Protein AF-A0A9W6U1Y0-F1 (afdb_monomer_lite)

Radius of gyration: 21.98 Å; chains: 1; bounding box: 54×68×56 Å

Organism: NCBI:txid2077276

Sequence (194 aa):
MRRLQKQYMLEPAGSHGVWGLDDYHCLPFYFGSAQLIGQHDILPESIHDDNVLMANHKEYLYLDAIKFIKEVKAGSPFAETSPMLNDISALPSWEKTNGGMLKLYEGEVLKKLPVIQHLRFGTLFPCTWTPSHEADDGSTYIPVSTHPGTGVRAPNFDLEGVSAKAPWVAVETLAATKDTAMSPLRHTKKKLDE

InterPro domains:
  IPR004327 Phosphotyrosyl phosphatase activator, PTPA [PF03095] (1-127)
  IPR004327 Phosphotyrosyl phosphatase activator, PTPA [PTHR10012] (1-128)
  IPR037218 PTPA superfamily [SSF140984] (1-128)
  IPR043170 Phosphotyrosyl phosphatase activator, C-terminal lid domain [G3DSA:1.20.120.1150] (21-138)

Foldseek 3Di:
DLVCCVVVVDFQQPDPALPDQDSHDLVLQLVLLVVCAPPDPCALLCLQPVVCLVVCLVPGSNSVVSVSQCVVVPPDDCCRRRVVSVVLSPDGHSVVSNVVSVVCCCVVAVVDCSRCVPPDADDVRHPPDDDPDQDPVNDDDDDQVPDPPDDSDRPPDDDPDDDPDDPVPPPPPDPDPDPDDDDDDDDDDDDDDD

pLDDT: mean 78.1, std 23.52, range [31.36, 98.62]

Secondary structure (DSSP, 8-state):
-HHHHHHHTPPPTT--GGGSS-SS-SHHHHHHHHHTTT-SSS-GGGGG-HHHHHHHTTT-HHHHHHHHHHHHTTTS-HHHH-HHHHHHTTSS-HHHHHHHHHHHHIIIIIT-HHHHTT----SSS-S-PPPSS--TT------GGGSTT-----TTS--TT--SS-GGGG-S-S------PPPP-----PPPP-

Structure (mmCIF, N/CA/C/O backbone):
data_AF-A0A9W6U1Y0-F1
#
_entry.id   AF-A0A9W6U1Y0-F1
#
loop_
_atom_site.group_PDB
_atom_site.id
_atom_site.type_symbol
_atom_site.label_atom_id
_atom_site.label_alt_id
_atom_site.label_comp_id
_atom_site.label_asym_id
_atom_site.label_entity_id
_atom_site.label_seq_id
_atom_site.pdbx_PDB_ins_code
_atom_site.Cartn_x
_atom_site.Cartn_y
_atom_site.Cartn_z
_atom_site.occupancy
_atom_site.B_iso_or_equiv
_atom_site.auth_seq_id
_atom_site.auth_comp_id
_atom_site.auth_asym_id
_atom_site.auth_atom_id
_atom_site.pdbx_PDB_model_num
ATOM 1 N N . MET A 1 1 ? 6.385 -11.917 2.861 1.00 94.75 1 MET A N 1
ATOM 2 C CA . MET A 1 1 ? 7.312 -10.773 3.027 1.00 94.75 1 MET A CA 1
ATOM 3 C C . MET A 1 1 ? 7.543 -10.392 4.483 1.00 94.75 1 MET A C 1
ATOM 5 O O . MET A 1 1 ? 8.686 -10.471 4.907 1.00 94.75 1 MET A O 1
ATOM 9 N N . ARG A 1 2 ? 6.504 -10.106 5.280 1.00 95.56 2 ARG A N 1
ATOM 10 C CA . ARG A 1 2 ? 6.618 -9.706 6.704 1.00 95.56 2 ARG A CA 1
ATOM 11 C C . ARG A 1 2 ? 7.567 -10.530 7.580 1.00 95.56 2 ARG A C 1
ATOM 13 O O . ARG A 1 2 ? 8.344 -9.965 8.340 1.00 95.56 2 ARG A O 1
ATOM 20 N N . ARG A 1 3 ? 7.556 -11.863 7.443 1.00 96.06 3 ARG A N 1
ATOM 21 C CA . ARG A 1 3 ? 8.508 -12.736 8.153 1.00 96.06 3 ARG A CA 1
ATOM 22 C C . ARG A 1 3 ? 9.962 -12.406 7.807 1.00 96.06 3 ARG A C 1
ATOM 24 O O . ARG A 1 3 ? 10.781 -12.353 8.706 1.00 96.06 3 ARG A O 1
ATOM 31 N N . LEU A 1 4 ? 10.271 -12.183 6.528 1.00 96.56 4 LEU A N 1
ATOM 32 C CA . LEU A 1 4 ? 11.627 -11.854 6.078 1.00 96.56 4 LEU A CA 1
ATOM 33 C C . LEU A 1 4 ? 12.055 -10.469 6.573 1.00 96.56 4 LEU A C 1
ATOM 35 O O . LEU A 1 4 ? 13.159 -10.343 7.082 1.00 96.56 4 LEU A O 1
ATOM 39 N N . GLN A 1 5 ? 11.166 -9.472 6.491 1.00 94.25 5 GLN A N 1
ATOM 40 C CA . GLN A 1 5 ? 11.414 -8.117 7.005 1.00 94.25 5 GLN A CA 1
ATOM 41 C C . GLN A 1 5 ? 11.799 -8.146 8.489 1.00 94.25 5 GLN A C 1
ATOM 43 O O . GLN A 1 5 ? 12.836 -7.608 8.856 1.00 94.25 5 GLN A O 1
ATOM 48 N N . LYS A 1 6 ? 11.011 -8.843 9.323 1.00 92.31 6 LYS A N 1
ATOM 49 C CA . LYS A 1 6 ? 11.281 -8.978 10.764 1.00 92.31 6 LYS A CA 1
ATOM 50 C C . LYS A 1 6 ? 12.529 -9.823 11.053 1.00 92.31 6 LYS A C 1
ATOM 52 O O . LYS A 1 6 ? 13.356 -9.423 11.859 1.00 92.31 6 LYS A O 1
ATOM 57 N N . GLN A 1 7 ? 12.671 -10.978 10.399 1.00 96.44 7 GLN A N 1
ATOM 58 C CA . GLN A 1 7 ? 13.752 -11.932 10.680 1.00 96.44 7 GLN A CA 1
ATOM 59 C C . GLN A 1 7 ? 15.133 -11.394 10.302 1.00 96.44 7 GLN A C 1
ATOM 61 O O . GLN A 1 7 ? 16.108 -11.684 10.989 1.00 96.44 7 GLN A O 1
ATOM 66 N N . TYR A 1 8 ? 15.216 -10.661 9.192 1.00 96.44 8 TYR A N 1
ATOM 67 C CA . TYR A 1 8 ? 16.483 -10.195 8.633 1.00 96.44 8 TYR A CA 1
ATOM 68 C C . TYR A 1 8 ? 16.691 -8.690 8.772 1.00 96.44 8 TYR A C 1
ATOM 70 O O . TYR A 1 8 ? 17.673 -8.192 8.239 1.00 96.44 8 TYR A O 1
ATOM 78 N N . MET A 1 9 ? 15.790 -7.983 9.468 1.00 92.44 9 MET A N 1
ATOM 79 C CA . MET A 1 9 ? 15.840 -6.524 9.633 1.00 92.44 9 MET A CA 1
ATOM 80 C C . MET A 1 9 ? 16.092 -5.825 8.294 1.00 92.44 9 MET A C 1
ATOM 82 O O . MET A 1 9 ? 16.998 -5.007 8.169 1.00 92.44 9 MET A O 1
ATOM 86 N N . LEU A 1 10 ? 15.342 -6.241 7.266 1.00 93.31 10 LEU A N 1
ATOM 87 C CA . LEU A 1 10 ? 15.529 -5.703 5.921 1.00 93.31 10 LEU A CA 1
ATOM 88 C C . LEU A 1 10 ? 15.356 -4.189 5.964 1.00 93.31 10 LEU A C 1
ATOM 90 O O . LEU A 1 10 ? 14.499 -3.697 6.685 1.00 93.31 10 LEU A O 1
ATOM 94 N N . GLU A 1 11 ? 16.149 -3.467 5.186 1.00 90.44 11 GLU A N 1
ATOM 95 C CA . GLU A 1 11 ? 15.944 -2.036 5.018 1.00 90.44 11 GLU A CA 1
ATOM 96 C C . GLU A 1 11 ? 14.915 -1.779 3.903 1.00 90.44 11 GLU A C 1
ATOM 98 O O . GLU A 1 11 ? 14.855 -2.529 2.919 1.00 90.44 11 GLU A O 1
ATOM 103 N N . PRO A 1 12 ? 14.093 -0.729 4.032 1.00 88.81 12 PRO A N 1
ATOM 104 C CA . PRO A 1 12 ? 13.205 -0.267 2.969 1.00 88.81 12 PRO A CA 1
ATOM 105 C C . PRO A 1 12 ? 13.977 0.110 1.695 1.00 88.81 12 PRO A C 1
ATOM 107 O O . PRO A 1 12 ? 14.868 0.959 1.723 1.00 88.81 12 PRO A O 1
ATOM 110 N N . ALA A 1 13 ? 13.621 -0.482 0.554 1.00 83.06 13 ALA A N 1
ATOM 111 C CA . ALA A 1 13 ? 14.236 -0.153 -0.732 1.00 83.06 13 ALA A CA 1
ATOM 112 C C . ALA A 1 13 ? 13.511 1.031 -1.388 1.00 83.06 13 ALA A C 1
ATOM 114 O O . ALA A 1 13 ? 12.304 0.964 -1.609 1.00 83.06 13 ALA A O 1
ATOM 115 N N . GLY A 1 14 ? 14.247 2.095 -1.727 1.00 70.31 14 GLY A N 1
ATOM 116 C CA . GLY A 1 14 ? 13.661 3.287 -2.355 1.00 70.31 14 GLY A CA 1
ATOM 117 C C . GLY A 1 14 ? 12.703 4.043 -1.431 1.00 70.31 14 GLY A C 1
ATOM 118 O O . GLY A 1 14 ? 11.669 4.524 -1.882 1.00 70.31 14 GLY A O 1
ATOM 119 N N . SER A 1 15 ? 13.011 4.101 -0.131 1.00 64.06 15 SER A N 1
ATOM 120 C CA . SER A 1 15 ? 12.111 4.696 0.855 1.00 64.06 15 SER A CA 1
ATOM 121 C C . SER A 1 15 ? 11.918 6.194 0.613 1.00 64.06 15 SER A C 1
ATOM 123 O O . SER A 1 15 ? 12.862 6.949 0.385 1.00 64.06 15 SER A O 1
ATOM 125 N N . HIS A 1 16 ? 10.667 6.636 0.704 1.00 66.56 16 HIS A N 1
ATOM 126 C CA . HIS A 1 16 ? 10.300 8.054 0.678 1.00 66.56 16 HIS A CA 1
ATOM 127 C C . HIS A 1 16 ? 10.363 8.681 2.090 1.00 66.56 16 HIS A C 1
ATOM 129 O O . HIS A 1 16 ? 9.847 9.776 2.326 1.00 66.56 16 HIS A O 1
ATOM 135 N N . GLY A 1 17 ? 10.978 7.977 3.051 1.00 72.44 17 GLY A N 1
ATOM 136 C CA . GLY A 1 17 ? 10.940 8.314 4.471 1.00 72.44 17 GLY A CA 1
ATOM 137 C C . GLY A 1 17 ? 9.508 8.364 5.013 1.00 72.44 17 GLY A C 1
ATOM 138 O O . GLY A 1 17 ? 8.635 7.616 4.582 1.00 72.44 17 GLY A O 1
ATOM 139 N N . VAL A 1 18 ? 9.260 9.298 5.933 1.00 69.25 18 VAL A N 1
ATOM 140 C CA . VAL A 1 18 ? 7.952 9.509 6.587 1.00 69.25 18 VAL A CA 1
ATOM 141 C C . VAL A 1 18 ? 6.835 9.891 5.596 1.00 69.25 18 VAL A C 1
ATOM 143 O O . VAL A 1 18 ? 5.657 9.751 5.908 1.00 69.25 18 VAL A O 1
ATOM 146 N N . TRP A 1 19 ? 7.188 10.331 4.384 1.00 75.31 19 TRP A N 1
ATOM 147 C CA . TRP A 1 19 ? 6.235 10.723 3.341 1.00 75.31 19 TRP A CA 1
ATOM 148 C C . TRP A 1 19 ? 5.863 9.584 2.385 1.00 75.31 19 TRP A C 1
ATOM 150 O O . TRP A 1 19 ? 5.129 9.812 1.427 1.00 75.31 19 TRP A O 1
ATOM 160 N N . GLY A 1 20 ? 6.371 8.370 2.609 1.00 83.75 20 GLY A N 1
ATOM 161 C CA . GLY A 1 20 ? 5.931 7.181 1.883 1.00 83.75 20 GLY A CA 1
ATOM 162 C C . GLY A 1 20 ? 4.581 6.662 2.376 1.00 83.75 20 GLY A C 1
ATOM 163 O O . GLY A 1 20 ? 4.183 6.901 3.514 1.00 83.75 20 GLY A O 1
ATOM 164 N N . LEU A 1 21 ? 3.887 5.911 1.518 1.00 93.38 21 LEU A N 1
ATOM 165 C CA . LEU A 1 21 ? 2.660 5.206 1.901 1.00 93.38 21 LEU A CA 1
ATOM 166 C C . LEU A 1 21 ? 2.945 4.132 2.966 1.00 93.38 21 LEU A C 1
ATOM 168 O O . LEU A 1 21 ? 2.239 4.035 3.960 1.00 93.38 21 LEU A O 1
ATOM 172 N N . ASP A 1 22 ? 3.980 3.328 2.735 1.00 94.38 22 ASP A N 1
ATOM 173 C CA . ASP A 1 22 ? 4.494 2.284 3.620 1.00 94.38 22 ASP A CA 1
ATOM 174 C C . ASP A 1 22 ? 5.958 2.019 3.253 1.00 94.38 22 ASP A C 1
ATOM 176 O O . ASP A 1 22 ? 6.399 2.326 2.142 1.00 94.38 22 ASP A O 1
ATOM 180 N N . ASP A 1 23 ? 6.699 1.419 4.177 1.00 91.44 23 ASP A N 1
ATOM 181 C CA . ASP A 1 23 ? 8.127 1.168 4.017 1.00 91.44 23 ASP A CA 1
ATOM 182 C C . ASP A 1 23 ? 8.432 0.098 2.944 1.00 91.44 23 ASP A C 1
ATOM 184 O O . ASP A 1 23 ? 9.514 0.101 2.359 1.00 91.44 23 ASP A O 1
ATOM 188 N N . TYR A 1 24 ? 7.502 -0.823 2.649 1.00 92.62 24 TYR A N 1
ATOM 189 C CA . TYR A 1 24 ? 7.765 -1.952 1.740 1.00 92.62 24 TYR A CA 1
ATOM 190 C C . TYR A 1 24 ? 6.695 -2.203 0.681 1.00 92.62 24 TYR A C 1
ATOM 192 O O . TYR A 1 24 ? 6.951 -2.919 -0.296 1.00 92.62 24 TYR A O 1
ATOM 200 N N . HIS A 1 25 ? 5.465 -1.754 0.903 1.00 94.38 25 HIS A N 1
ATOM 201 C CA . HIS A 1 25 ? 4.305 -2.287 0.207 1.00 94.38 25 HIS A CA 1
ATOM 202 C C . HIS A 1 25 ? 3.341 -1.189 -0.237 1.00 94.38 25 HIS A C 1
ATOM 204 O O . HIS A 1 25 ? 2.775 -0.479 0.573 1.00 94.38 25 HIS A O 1
ATOM 210 N N . CYS A 1 26 ? 3.040 -1.132 -1.534 1.00 94.94 26 CYS A N 1
ATOM 211 C CA . CYS A 1 26 ? 1.939 -0.307 -2.045 1.00 94.94 26 CYS A CA 1
ATOM 212 C C . CYS A 1 26 ? 0.709 -1.154 -2.420 1.00 94.94 26 CYS A C 1
ATOM 214 O O . CYS A 1 26 ? -0.412 -0.870 -2.003 1.00 94.94 26 CYS A O 1
ATOM 216 N N . LEU A 1 27 ? 0.916 -2.262 -3.141 1.00 97.19 27 LEU A N 1
ATOM 217 C CA . LEU A 1 27 ? -0.167 -3.090 -3.690 1.00 97.19 27 LEU A CA 1
ATOM 218 C C . LEU A 1 27 ? -1.189 -3.636 -2.669 1.00 97.19 27 LEU A C 1
ATOM 220 O O . LEU A 1 27 ? -2.371 -3.653 -3.009 1.00 97.19 27 LEU A O 1
ATOM 224 N N . PRO A 1 28 ? -0.822 -4.047 -1.435 1.00 98.06 28 PRO A N 1
ATOM 225 C CA . PRO A 1 28 ? -1.810 -4.469 -0.440 1.00 98.06 28 PRO A CA 1
ATOM 226 C C . PRO A 1 28 ? -2.841 -3.388 -0.095 1.00 98.06 28 PRO A C 1
ATOM 228 O O . PRO A 1 28 ? -3.994 -3.725 0.156 1.00 98.06 28 PRO A O 1
ATOM 231 N N . PHE A 1 29 ? -2.470 -2.104 -0.140 1.00 98.38 29 PHE A N 1
ATOM 232 C CA . PHE A 1 29 ? -3.404 -0.997 0.084 1.00 98.38 29 PHE A CA 1
ATOM 233 C C . PHE A 1 29 ? -4.319 -0.779 -1.122 1.00 98.38 29 PHE A C 1
ATOM 235 O O . PHE A 1 29 ? -5.520 -0.559 -0.965 1.00 98.38 29 PHE A O 1
ATOM 242 N N . TYR A 1 30 ? -3.796 -0.912 -2.343 1.00 98.56 30 TYR A N 1
ATOM 243 C CA . TYR A 1 30 ? -4.629 -0.848 -3.543 1.00 98.56 30 TYR A CA 1
ATOM 244 C C . TYR A 1 30 ? -5.638 -2.006 -3.592 1.00 98.56 30 TYR A C 1
ATOM 246 O O . TYR A 1 30 ? -6.844 -1.773 -3.630 1.00 98.56 30 TYR A O 1
ATOM 254 N N . PHE A 1 31 ? -5.181 -3.255 -3.500 1.00 98.62 31 PHE A N 1
ATOM 255 C CA . PHE A 1 31 ? -6.085 -4.407 -3.531 1.00 98.62 31 PHE A CA 1
ATOM 256 C C . PHE A 1 31 ? -6.997 -4.463 -2.303 1.00 98.62 31 PHE A C 1
ATOM 258 O O . PHE A 1 31 ? -8.178 -4.766 -2.431 1.00 98.62 31 PHE A O 1
ATOM 265 N N . GLY A 1 32 ? -6.484 -4.119 -1.123 1.00 98.50 32 GLY A N 1
ATOM 266 C CA . GLY A 1 32 ? -7.267 -4.110 0.107 1.00 98.50 32 GLY A CA 1
ATOM 267 C C . GLY A 1 32 ? -8.361 -3.046 0.125 1.00 98.50 32 GLY A C 1
ATOM 268 O O . GLY A 1 32 ? -9.461 -3.320 0.591 1.00 98.50 32 GLY A O 1
ATOM 269 N N . SER A 1 33 ? -8.100 -1.857 -0.427 1.00 98.50 33 SER A N 1
ATOM 270 C CA . SER A 1 33 ? -9.148 -0.839 -0.575 1.00 98.50 33 SER A CA 1
ATOM 271 C C . SER A 1 33 ? -10.220 -1.284 -1.568 1.00 98.50 33 SER A C 1
ATOM 273 O O . SER A 1 33 ? -11.390 -1.015 -1.327 1.00 98.50 33 SER A O 1
ATOM 275 N N . ALA A 1 34 ? -9.859 -2.037 -2.618 1.00 98.62 34 ALA A N 1
ATOM 276 C CA . ALA A 1 34 ? -10.835 -2.639 -3.529 1.00 98.62 34 ALA A CA 1
ATOM 277 C C . ALA A 1 34 ? -11.733 -3.675 -2.827 1.00 98.62 34 ALA A C 1
ATOM 279 O O . ALA A 1 34 ? -12.936 -3.690 -3.074 1.00 98.62 34 ALA A O 1
ATOM 280 N N . GLN A 1 35 ? -11.183 -4.495 -1.917 1.00 98.56 35 GLN A N 1
ATOM 281 C CA . GLN A 1 35 ? -11.972 -5.454 -1.122 1.00 98.56 35 GLN A CA 1
ATOM 282 C C . GLN A 1 35 ? -13.035 -4.774 -0.243 1.00 98.56 35 GLN A C 1
ATOM 284 O O . GLN A 1 35 ? -14.024 -5.407 0.114 1.00 98.56 35 GLN A O 1
ATOM 289 N N . LEU A 1 36 ? -12.815 -3.511 0.129 1.00 98.38 36 LEU A N 1
ATOM 290 C CA . LEU A 1 36 ? -13.674 -2.744 1.033 1.00 98.38 36 LEU A CA 1
ATOM 291 C C . LEU A 1 36 ? -14.669 -1.832 0.292 1.00 98.38 36 LEU A C 1
ATOM 293 O O . LEU A 1 36 ? -15.488 -1.166 0.926 1.00 98.38 36 LEU A O 1
ATOM 297 N N . ILE A 1 37 ? -14.645 -1.794 -1.046 1.00 98.31 37 ILE A N 1
ATOM 298 C CA . ILE A 1 37 ? -15.650 -1.060 -1.826 1.00 98.31 37 ILE A CA 1
ATOM 299 C C . ILE A 1 37 ? -17.031 -1.682 -1.586 1.00 98.31 37 ILE A C 1
ATOM 301 O O . ILE A 1 37 ? -17.216 -2.888 -1.718 1.00 98.31 37 ILE A O 1
ATOM 305 N N . GLY A 1 38 ? -18.008 -0.836 -1.247 1.00 94.56 38 GLY A N 1
ATOM 306 C CA . GLY A 1 38 ? -19.374 -1.255 -0.914 1.00 94.56 38 GLY A CA 1
ATOM 307 C C . GLY A 1 38 ? -19.582 -1.629 0.556 1.00 94.56 38 GLY A C 1
ATOM 308 O O . GLY A 1 38 ? -20.711 -1.914 0.939 1.00 94.56 38 GLY A O 1
ATOM 309 N N . GLN A 1 39 ? -18.534 -1.599 1.385 1.00 92.75 39 GLN A N 1
ATOM 310 C CA . GLN A 1 39 ? -18.668 -1.790 2.827 1.00 92.75 39 GLN A CA 1
ATOM 311 C C . GLN A 1 39 ? -19.209 -0.518 3.501 1.00 92.75 39 GLN A C 1
ATOM 313 O O . GLN A 1 39 ? -18.774 0.593 3.188 1.00 92.75 39 GLN A O 1
ATOM 318 N N . HIS A 1 40 ? -20.147 -0.690 4.434 1.00 91.88 40 HIS A N 1
ATOM 319 C CA . HIS A 1 40 ? -20.813 0.404 5.149 1.00 91.88 40 HIS A CA 1
ATOM 320 C C . HIS A 1 40 ? -20.368 0.526 6.611 1.00 91.88 40 HIS A C 1
ATOM 322 O O . HIS A 1 40 ? -20.337 1.638 7.132 1.00 91.88 40 HIS A O 1
ATOM 328 N N . ASP A 1 41 ? -19.986 -0.585 7.247 1.00 94.31 41 ASP A N 1
ATOM 329 C CA . ASP A 1 41 ? -19.634 -0.604 8.676 1.00 94.31 41 ASP A CA 1
ATOM 330 C C . ASP A 1 41 ? -18.152 -0.298 8.926 1.00 94.31 41 ASP A C 1
ATOM 332 O O . ASP A 1 41 ? -17.778 0.309 9.927 1.00 94.31 41 ASP A O 1
ATOM 336 N N . ILE A 1 42 ? -17.293 -0.716 7.996 1.00 97.62 42 ILE A N 1
ATOM 337 C CA . ILE A 1 42 ? -15.855 -0.451 8.025 1.00 97.62 42 ILE A CA 1
ATOM 338 C C . ILE A 1 42 ? -15.601 0.668 7.028 1.00 97.62 42 ILE A C 1
ATOM 340 O O . ILE A 1 42 ? -15.622 0.436 5.821 1.00 97.62 42 ILE A O 1
ATOM 344 N N . LEU A 1 43 ? -15.360 1.875 7.525 1.00 97.94 43 LEU A N 1
ATOM 345 C CA . LEU A 1 43 ? -15.029 3.055 6.726 1.00 97.94 43 LEU A CA 1
ATOM 346 C C . LEU A 1 43 ? -13.505 3.260 6.686 1.00 97.94 43 LEU A C 1
ATOM 348 O O . LEU A 1 43 ? -12.792 2.673 7.503 1.00 97.94 43 LEU A O 1
ATOM 352 N N . PRO A 1 44 ? -12.970 4.099 5.777 1.00 98.25 44 PRO A N 1
ATOM 353 C CA . PRO A 1 44 ? -11.544 4.433 5.769 1.00 98.25 44 PRO A CA 1
ATOM 354 C C . PRO A 1 44 ? -11.014 4.918 7.124 1.00 98.25 44 PRO A C 1
ATOM 356 O O . PRO A 1 44 ? -9.916 4.537 7.515 1.00 98.25 44 PRO A O 1
ATOM 359 N N . GLU A 1 45 ? -11.806 5.681 7.879 1.00 98.06 45 GLU A N 1
ATOM 360 C CA . GLU A 1 45 ? -11.445 6.167 9.218 1.00 98.06 45 GLU A CA 1
ATOM 361 C C . GLU A 1 45 ? -11.348 5.039 10.264 1.00 98.06 45 GLU A C 1
ATOM 363 O O . GLU A 1 45 ? -10.592 5.144 11.231 1.00 98.06 45 GLU A O 1
ATOM 368 N N . SER A 1 46 ? -12.033 3.909 10.048 1.00 98.00 46 SER A N 1
ATOM 369 C CA . SER A 1 46 ? -12.044 2.769 10.974 1.00 98.00 46 SER A CA 1
ATOM 370 C C . SER A 1 46 ? -10.671 2.114 11.159 1.00 98.00 46 SER A C 1
ATOM 372 O O . SER A 1 46 ? -10.500 1.315 12.075 1.00 98.00 46 SER A O 1
ATOM 374 N N . ILE A 1 47 ? -9.668 2.459 10.342 1.00 97.81 47 ILE A N 1
ATOM 375 C CA . ILE A 1 47 ? -8.285 1.995 10.529 1.00 97.81 47 ILE A CA 1
ATOM 376 C C . ILE A 1 47 ? -7.673 2.465 11.863 1.00 97.81 47 ILE A C 1
ATOM 378 O O . ILE A 1 47 ? -6.682 1.895 12.332 1.00 97.81 47 ILE A O 1
ATOM 382 N N . HIS A 1 48 ? -8.251 3.499 12.483 1.00 97.81 48 HIS A N 1
ATOM 383 C CA . HIS A 1 48 ? -7.824 4.003 13.788 1.00 97.81 48 HIS A CA 1
ATOM 384 C C . HIS A 1 48 ? -8.350 3.165 14.955 1.00 97.81 48 HIS A C 1
ATOM 386 O O . HIS A 1 48 ? -7.710 3.165 16.005 1.00 97.81 48 HIS A O 1
ATOM 392 N N . ASP A 1 49 ? -9.431 2.401 14.766 1.00 97.69 49 ASP A N 1
ATOM 393 C CA . ASP A 1 49 ? -10.014 1.537 15.797 1.00 97.69 49 ASP A CA 1
ATOM 394 C C . ASP A 1 49 ? -9.329 0.162 15.825 1.00 97.69 49 ASP A C 1
ATOM 396 O O . ASP A 1 49 ? -9.496 -0.681 14.937 1.00 97.69 49 ASP A O 1
ATOM 400 N N . ASP A 1 50 ? -8.568 -0.087 16.890 1.00 96.75 50 ASP A N 1
ATOM 401 C CA . ASP A 1 50 ? -7.846 -1.343 17.077 1.00 96.75 50 ASP A CA 1
ATOM 402 C C . ASP A 1 50 ? -8.779 -2.557 17.219 1.00 96.75 50 ASP A C 1
ATOM 404 O O . ASP A 1 50 ? -8.389 -3.664 16.839 1.00 96.75 50 ASP A O 1
ATOM 408 N N . ASN A 1 51 ? -10.021 -2.385 17.684 1.00 97.88 51 ASN A N 1
ATOM 409 C CA . ASN A 1 51 ? -10.991 -3.481 17.749 1.00 97.88 51 ASN A CA 1
ATOM 410 C C . ASN A 1 51 ? -11.446 -3.893 16.348 1.00 97.88 51 ASN A C 1
ATOM 412 O O . ASN A 1 51 ? -11.501 -5.089 16.047 1.00 97.88 51 ASN A O 1
ATOM 416 N N . VAL A 1 52 ? -11.713 -2.915 15.473 1.00 97.62 52 VAL A N 1
ATOM 417 C CA . VAL A 1 52 ? -12.069 -3.174 14.069 1.00 97.62 52 VAL A CA 1
ATOM 418 C C . VAL A 1 52 ? -10.920 -3.882 13.361 1.00 97.62 52 VAL A C 1
ATOM 420 O O . VAL A 1 52 ? -11.152 -4.880 12.671 1.00 97.62 52 VAL A O 1
ATOM 423 N N . LEU A 1 53 ? -9.681 -3.424 13.572 1.00 97.81 53 LEU A N 1
ATOM 424 C CA . LEU A 1 53 ? -8.498 -4.092 13.033 1.00 97.81 53 LEU A CA 1
ATOM 425 C C . LEU A 1 53 ? -8.395 -5.531 13.550 1.00 97.81 53 LEU A C 1
ATOM 427 O O . LEU A 1 53 ? -8.276 -6.462 12.758 1.00 97.81 53 LEU A O 1
ATOM 431 N N . MET A 1 54 ? -8.479 -5.758 14.860 1.00 97.88 54 MET A N 1
ATOM 432 C CA . MET A 1 54 ? -8.336 -7.100 15.428 1.00 97.88 54 MET A CA 1
ATOM 433 C C . MET A 1 54 ? -9.419 -8.077 14.964 1.00 97.88 54 MET A C 1
ATOM 435 O O . MET A 1 54 ? -9.112 -9.250 14.737 1.00 97.88 54 MET A O 1
ATOM 439 N N . ALA A 1 55 ? -10.649 -7.597 14.783 1.00 98.00 55 ALA A N 1
ATOM 440 C CA . ALA A 1 55 ? -11.758 -8.412 14.305 1.00 98.00 55 ALA A CA 1
ATOM 441 C C . ALA A 1 55 ? -11.629 -8.772 12.814 1.00 98.00 55 ALA A C 1
ATOM 443 O O . ALA A 1 55 ? -11.907 -9.909 12.445 1.00 98.00 55 ALA A O 1
ATOM 444 N N . ASN A 1 56 ? -11.164 -7.843 11.969 1.00 97.94 56 ASN A N 1
ATOM 445 C CA . ASN A 1 56 ? -11.317 -7.959 10.513 1.00 97.94 56 ASN A CA 1
ATOM 446 C C . ASN A 1 56 ? -9.997 -8.098 9.733 1.00 97.94 56 ASN A C 1
ATOM 448 O O . ASN A 1 56 ? -10.018 -8.368 8.530 1.00 97.94 56 ASN A O 1
ATOM 452 N N . HIS A 1 57 ? -8.829 -7.934 10.370 1.00 97.81 57 HIS A N 1
ATOM 453 C CA . HIS A 1 57 ? -7.553 -7.891 9.644 1.00 97.81 57 HIS A CA 1
ATOM 454 C C . HIS A 1 57 ? -7.242 -9.164 8.847 1.00 97.81 57 HIS A C 1
ATOM 456 O O . HIS A 1 57 ? -6.511 -9.111 7.871 1.00 97.81 57 HIS A O 1
ATOM 462 N N . LYS A 1 58 ? -7.772 -10.326 9.237 1.00 97.88 58 LYS A N 1
ATOM 463 C CA . LYS A 1 58 ? -7.506 -11.579 8.513 1.00 97.88 58 LYS A CA 1
ATOM 464 C C . LYS A 1 58 ? -8.236 -11.663 7.171 1.00 97.88 58 LYS A C 1
ATOM 466 O O . LYS A 1 58 ? -7.838 -12.462 6.329 1.00 97.88 58 LYS A O 1
ATOM 471 N N . GLU A 1 59 ? -9.283 -10.865 6.987 1.00 97.44 59 GLU A N 1
ATOM 472 C CA . GLU A 1 59 ? -10.146 -10.894 5.802 1.00 97.44 59 GLU A CA 1
ATOM 473 C C . GLU A 1 59 ? -9.773 -9.799 4.794 1.00 97.44 59 GLU A C 1
ATOM 475 O O . GLU A 1 59 ? -9.851 -10.011 3.581 1.00 97.44 59 GLU A O 1
ATOM 480 N N . TYR A 1 60 ? -9.288 -8.652 5.282 1.00 98.44 60 TYR A N 1
ATOM 481 C CA . TYR A 1 60 ? -8.993 -7.480 4.458 1.00 98.44 60 TYR A CA 1
ATOM 482 C C . TYR A 1 60 ? -7.507 -7.119 4.464 1.00 98.44 60 TYR A C 1
ATOM 484 O O . TYR A 1 60 ? -6.950 -6.729 5.493 1.00 98.44 60 TYR A O 1
ATOM 492 N N . LEU A 1 61 ? -6.880 -7.145 3.281 1.00 98.56 61 LEU A N 1
ATOM 493 C CA . LEU A 1 61 ? -5.454 -6.850 3.090 1.00 98.56 61 LEU A CA 1
ATOM 494 C C . LEU A 1 61 ? -5.064 -5.458 3.603 1.00 98.56 61 LEU A C 1
ATOM 496 O O . LEU A 1 61 ? -3.973 -5.294 4.150 1.00 98.56 61 LEU A O 1
ATOM 500 N N . TYR A 1 62 ? -5.954 -4.470 3.446 1.00 98.56 62 TYR A N 1
ATOM 501 C CA . TYR A 1 62 ? -5.714 -3.101 3.910 1.00 98.56 62 TYR A CA 1
ATOM 502 C C . TYR A 1 62 ? -5.590 -3.065 5.434 1.00 98.56 62 TYR A C 1
ATOM 504 O O . TYR A 1 62 ? -4.607 -2.557 5.967 1.00 98.56 62 TYR A O 1
ATOM 512 N N . LEU A 1 63 ? -6.561 -3.654 6.140 1.00 98.50 63 LEU A N 1
ATOM 513 C CA . LEU A 1 63 ? -6.590 -3.676 7.604 1.00 98.50 63 LEU A CA 1
ATOM 514 C C . LEU A 1 63 ? -5.426 -4.496 8.169 1.00 98.50 63 LEU A C 1
ATOM 516 O O . LEU A 1 63 ? -4.809 -4.103 9.156 1.00 98.50 63 LEU A O 1
ATOM 520 N N . ASP A 1 64 ? -5.069 -5.597 7.507 1.00 98.50 64 ASP A N 1
ATOM 521 C CA . ASP A 1 64 ? -3.895 -6.400 7.846 1.00 98.50 64 ASP A CA 1
ATOM 522 C C . ASP A 1 64 ? -2.581 -5.626 7.718 1.00 98.50 64 ASP A C 1
ATOM 524 O O . ASP A 1 64 ? -1.685 -5.765 8.555 1.00 98.50 64 ASP A O 1
ATOM 528 N N . ALA A 1 65 ? -2.453 -4.802 6.677 1.00 98.12 65 ALA A N 1
ATOM 529 C CA . ALA A 1 65 ? -1.293 -3.941 6.489 1.00 98.12 65 ALA A CA 1
ATOM 530 C C . ALA A 1 65 ? -1.224 -2.848 7.565 1.00 98.12 65 ALA A C 1
ATOM 532 O O . ALA A 1 65 ? -0.171 -2.689 8.181 1.00 98.12 65 ALA A O 1
ATOM 533 N N . ILE A 1 66 ? -2.341 -2.172 7.867 1.00 98.19 66 ILE A N 1
ATOM 534 C CA . ILE A 1 66 ? -2.402 -1.172 8.947 1.00 98.19 66 ILE A CA 1
ATOM 535 C C . ILE A 1 66 ? -2.039 -1.789 10.297 1.00 98.19 66 ILE A C 1
ATOM 537 O O . ILE A 1 66 ? -1.206 -1.241 11.022 1.00 98.19 66 ILE A O 1
ATOM 541 N N . LYS A 1 67 ? -2.622 -2.945 10.627 1.00 97.88 67 LYS A N 1
ATOM 542 C CA . LYS A 1 67 ? -2.310 -3.659 11.867 1.00 97.88 67 LYS A CA 1
ATOM 543 C C . LYS A 1 67 ? -0.812 -3.945 11.966 1.00 97.88 67 LYS A C 1
ATOM 545 O O . LYS A 1 67 ? -0.203 -3.679 12.996 1.00 97.88 67 LYS A O 1
ATOM 550 N N . PHE A 1 68 ? -0.208 -4.453 10.892 1.00 96.81 68 PHE A N 1
ATOM 551 C CA . PHE A 1 68 ? 1.223 -4.742 10.874 1.00 96.81 68 PHE A CA 1
ATOM 552 C C . PHE A 1 68 ? 2.083 -3.488 11.080 1.00 96.81 68 PHE A C 1
ATOM 554 O O . PHE A 1 68 ? 3.072 -3.553 11.809 1.00 96.81 68 PHE A O 1
ATOM 561 N N . ILE A 1 69 ? 1.705 -2.351 10.489 1.00 95.75 69 ILE A N 1
ATOM 562 C CA . ILE A 1 69 ? 2.397 -1.074 10.709 1.00 95.75 69 ILE A CA 1
ATOM 563 C C . ILE A 1 69 ? 2.316 -0.669 12.182 1.00 95.75 69 ILE A C 1
ATOM 565 O O . ILE A 1 69 ? 3.353 -0.388 12.782 1.00 95.75 69 ILE A O 1
ATOM 569 N N . LYS A 1 70 ? 1.118 -0.698 12.782 1.00 96.00 70 LYS A N 1
ATOM 570 C CA . LYS A 1 70 ? 0.916 -0.385 14.208 1.00 96.00 70 LYS A CA 1
ATOM 571 C C . LYS A 1 70 ? 1.720 -1.316 15.127 1.00 96.00 70 LYS A C 1
ATOM 573 O O . LYS A 1 70 ? 2.256 -0.861 16.130 1.00 96.00 70 LYS A O 1
ATOM 578 N N . GLU A 1 71 ? 1.853 -2.597 14.774 1.00 94.81 71 GLU A N 1
ATOM 579 C CA . GLU A 1 71 ? 2.690 -3.553 15.515 1.00 94.81 71 GLU A CA 1
ATOM 580 C C . GLU A 1 71 ? 4.190 -3.229 15.423 1.00 94.81 71 GLU A C 1
ATOM 582 O O . GLU A 1 71 ? 4.906 -3.343 16.415 1.00 94.81 71 GLU A O 1
ATOM 587 N N . VAL A 1 72 ? 4.690 -2.885 14.232 1.00 92.50 72 VAL A N 1
ATOM 588 C CA . VAL A 1 72 ? 6.124 -2.621 14.007 1.00 92.50 72 VAL A CA 1
ATOM 589 C C . VAL A 1 72 ? 6.535 -1.258 14.560 1.00 92.50 72 VAL A C 1
ATOM 591 O O . VAL A 1 72 ? 7.630 -1.127 15.101 1.00 92.50 72 VAL A O 1
ATOM 594 N N . LYS A 1 73 ? 5.657 -0.258 14.450 1.00 91.56 73 LYS A N 1
ATOM 595 C CA . LYS A 1 73 ? 5.878 1.125 14.896 1.00 91.56 73 LYS A CA 1
ATOM 596 C C . LYS A 1 73 ? 5.157 1.408 16.223 1.00 91.56 73 LYS A C 1
ATOM 598 O O . LYS A 1 73 ? 4.637 2.500 16.442 1.00 91.56 73 LYS A O 1
ATOM 603 N N . ALA A 1 74 ? 5.089 0.400 17.094 1.00 90.94 74 ALA A N 1
ATOM 604 C CA . ALA A 1 74 ? 4.411 0.496 18.380 1.00 90.94 74 ALA A CA 1
ATOM 605 C C . ALA A 1 74 ? 5.069 1.546 19.293 1.00 90.94 74 ALA A C 1
ATOM 607 O O . ALA A 1 74 ? 6.289 1.688 19.322 1.00 90.94 74 ALA A O 1
ATOM 608 N N . GLY A 1 75 ? 4.250 2.250 20.079 1.00 89.31 75 GLY A N 1
ATOM 609 C CA . GLY A 1 75 ? 4.717 3.261 21.037 1.00 89.31 75 GLY A CA 1
ATOM 610 C C . GLY A 1 75 ? 4.755 4.695 20.501 1.00 89.31 75 GLY A C 1
ATOM 611 O O . GLY A 1 75 ? 5.002 5.611 21.282 1.00 89.31 75 GLY A O 1
ATOM 612 N N . SER A 1 76 ? 4.444 4.906 19.221 1.00 92.62 76 SER A N 1
ATOM 613 C CA . SER A 1 76 ? 4.273 6.236 18.628 1.00 92.62 76 SER A CA 1
ATOM 614 C C . SER A 1 76 ? 2.887 6.376 17.990 1.00 92.62 76 SER A C 1
ATOM 616 O O . SER A 1 76 ? 2.356 5.391 17.467 1.00 92.62 76 SER A O 1
ATOM 618 N N . PRO A 1 77 ? 2.279 7.577 18.004 1.00 94.62 77 PRO A N 1
ATOM 619 C CA . PRO A 1 77 ? 1.020 7.821 17.314 1.00 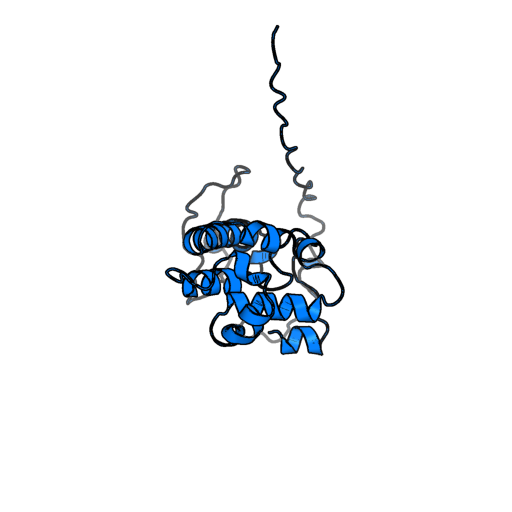94.62 77 PRO A CA 1
ATOM 620 C C . PRO A 1 77 ? 1.091 7.445 15.829 1.00 94.62 77 PRO A C 1
ATOM 622 O O . PRO A 1 77 ? 2.071 7.725 15.133 1.00 94.62 77 PRO A O 1
ATOM 625 N N . PHE A 1 78 ? 0.018 6.837 15.318 1.00 95.12 78 PHE A N 1
ATOM 626 C CA . PHE A 1 78 ? -0.055 6.415 13.916 1.00 95.12 78 PHE A CA 1
ATOM 627 C C . PHE A 1 78 ? 0.134 7.594 12.947 1.00 95.12 78 PHE A C 1
ATOM 629 O O . PHE A 1 78 ? 0.867 7.476 11.969 1.00 95.12 78 PHE A O 1
ATOM 636 N N . ALA A 1 79 ? -0.443 8.755 13.270 1.00 95.69 79 ALA A N 1
ATOM 637 C CA . ALA A 1 79 ? -0.308 9.978 12.481 1.00 95.69 79 ALA A CA 1
ATOM 638 C C . ALA A 1 79 ? 1.143 10.482 12.356 1.00 95.69 79 ALA A C 1
ATOM 640 O O . ALA A 1 79 ? 1.485 11.098 11.354 1.00 95.69 79 ALA A O 1
ATOM 641 N N . GLU A 1 80 ? 2.009 10.208 13.336 1.00 94.12 80 GLU A N 1
ATOM 642 C CA . GLU A 1 80 ? 3.415 10.640 13.302 1.00 94.12 80 GLU A CA 1
ATOM 643 C C . GLU A 1 80 ? 4.290 9.687 12.486 1.00 94.12 80 GLU A C 1
ATOM 645 O O . GLU A 1 80 ? 5.245 10.098 11.831 1.00 94.12 80 GLU A O 1
ATOM 650 N N . THR A 1 81 ? 3.963 8.397 12.522 1.00 92.81 81 THR A N 1
ATOM 651 C CA . THR A 1 81 ? 4.775 7.351 11.891 1.00 92.81 81 THR A CA 1
ATOM 652 C C . THR A 1 81 ? 4.318 6.989 10.482 1.00 92.81 81 THR A C 1
ATOM 654 O O . THR A 1 81 ? 5.092 6.393 9.728 1.00 92.81 81 THR A O 1
ATOM 657 N N . SER A 1 82 ? 3.063 7.303 10.149 1.00 95.38 82 SER A N 1
ATOM 658 C CA . SER A 1 82 ? 2.400 6.990 8.878 1.00 95.38 82 SER A CA 1
ATOM 659 C C . SER A 1 82 ? 1.421 8.108 8.461 1.00 95.38 82 SER A C 1
ATOM 661 O O . SER A 1 82 ? 0.230 7.842 8.264 1.00 95.38 82 SER A O 1
ATOM 663 N N . PRO A 1 83 ? 1.881 9.369 8.319 1.00 95.81 83 PRO A N 1
ATOM 664 C CA . PRO A 1 83 ? 1.003 10.518 8.081 1.00 95.81 83 PRO A CA 1
ATOM 665 C C . PRO A 1 83 ? 0.193 10.403 6.786 1.00 95.81 83 PRO A C 1
ATOM 667 O O . PRO A 1 83 ? -0.985 10.733 6.778 1.00 95.81 83 PRO A O 1
ATOM 670 N N . MET A 1 84 ? 0.765 9.857 5.707 1.00 95.62 84 MET A N 1
ATOM 671 C CA . MET A 1 84 ? 0.032 9.687 4.447 1.00 95.62 84 MET A CA 1
ATOM 672 C C . MET A 1 84 ? -1.172 8.747 4.607 1.00 95.62 84 MET A C 1
ATOM 674 O O . MET A 1 84 ? -2.267 9.064 4.150 1.00 95.62 84 MET A O 1
ATOM 678 N N . LEU A 1 85 ? -0.993 7.605 5.280 1.00 97.25 85 LEU A N 1
ATOM 679 C CA . LEU A 1 85 ? -2.091 6.672 5.560 1.00 97.25 85 LEU A CA 1
ATOM 680 C C . LEU A 1 85 ? -3.131 7.283 6.504 1.00 97.25 85 LEU A C 1
ATOM 682 O O . LEU A 1 85 ? -4.322 7.019 6.343 1.00 97.25 85 LEU A O 1
ATOM 686 N N . ASN A 1 86 ? -2.687 8.105 7.457 1.00 97.50 86 ASN A N 1
ATOM 687 C CA . ASN A 1 86 ? -3.567 8.864 8.336 1.00 97.50 86 ASN A CA 1
ATOM 688 C C . ASN A 1 86 ? -4.409 9.890 7.559 1.00 97.50 86 ASN A C 1
ATOM 690 O O . ASN A 1 86 ? -5.606 9.999 7.790 1.00 97.50 86 ASN A O 1
ATOM 694 N N . ASP A 1 87 ? -3.829 10.597 6.594 1.00 96.94 87 ASP A N 1
ATOM 695 C CA . ASP A 1 87 ? -4.575 11.549 5.765 1.00 96.94 87 ASP A CA 1
ATOM 696 C C . ASP A 1 87 ? -5.543 10.832 4.811 1.00 96.94 87 ASP A C 1
ATOM 698 O O . ASP A 1 87 ? -6.683 11.260 4.622 1.00 96.94 87 ASP A O 1
ATOM 702 N N . ILE A 1 88 ? -5.126 9.694 4.244 1.00 97.62 88 ILE A N 1
ATOM 703 C CA . ILE A 1 88 ? -5.977 8.850 3.392 1.00 97.62 88 ILE A CA 1
ATOM 704 C C . ILE A 1 88 ? -7.210 8.349 4.155 1.00 97.62 88 ILE A C 1
ATOM 706 O O . ILE A 1 88 ? -8.279 8.218 3.554 1.00 97.62 88 ILE A O 1
ATOM 710 N N . SER A 1 89 ? -7.104 8.093 5.462 1.00 97.88 89 SER A N 1
ATOM 711 C CA . SER A 1 89 ? -8.244 7.623 6.258 1.00 97.88 89 SER A CA 1
ATOM 712 C C . SER A 1 89 ? -9.370 8.651 6.368 1.00 97.88 89 SER A C 1
ATOM 714 O O . SER A 1 89 ? -10.495 8.274 6.673 1.00 97.88 89 SER A O 1
ATOM 716 N N . ALA A 1 90 ? -9.090 9.935 6.118 1.00 97.69 90 ALA A N 1
ATOM 717 C CA . ALA A 1 90 ? -10.098 10.995 6.100 1.00 97.69 90 ALA A CA 1
ATOM 718 C C . ALA A 1 90 ? -10.904 11.040 4.785 1.00 97.69 90 ALA A C 1
ATOM 720 O O . ALA A 1 90 ? -11.827 11.848 4.642 1.00 97.69 90 ALA A O 1
ATOM 721 N N . LEU A 1 91 ? -10.570 10.202 3.795 1.00 96.88 91 LEU A N 1
ATOM 722 C CA . LEU A 1 91 ? -11.366 10.089 2.579 1.00 96.88 91 LEU A CA 1
ATOM 723 C C . LEU A 1 91 ? -12.744 9.479 2.888 1.00 96.88 91 LEU A C 1
ATOM 725 O O . LEU A 1 91 ? -12.852 8.535 3.667 1.00 96.88 91 LEU A O 1
ATOM 729 N N . PRO A 1 92 ? -13.814 9.960 2.232 1.00 95.94 92 PRO A N 1
ATOM 730 C CA . PRO A 1 92 ? -15.181 9.615 2.619 1.00 95.94 92 PRO A CA 1
ATOM 731 C C . PRO A 1 92 ? -15.615 8.203 2.202 1.00 95.94 92 PRO A C 1
ATOM 733 O O . PRO A 1 92 ? -16.685 7.758 2.604 1.00 95.94 92 PRO A O 1
ATOM 736 N N . SER A 1 93 ? -14.859 7.513 1.341 1.00 97.31 93 SER A N 1
ATOM 737 C CA . SER A 1 93 ? -15.224 6.176 0.868 1.00 97.31 93 SER A CA 1
ATOM 738 C C . SER A 1 93 ? -14.024 5.378 0.374 1.00 97.31 93 SER A C 1
ATOM 740 O O . SER A 1 93 ? -13.061 5.936 -0.159 1.00 97.31 93 SER A O 1
ATOM 742 N N . TRP A 1 94 ? -14.130 4.049 0.462 1.00 98.25 94 TRP A N 1
ATOM 743 C CA . TRP A 1 94 ? -13.134 3.125 -0.084 1.00 98.25 94 TRP A CA 1
ATOM 744 C C . TRP A 1 94 ? -12.983 3.218 -1.600 1.00 98.25 94 TRP A C 1
ATOM 746 O O . TRP A 1 94 ? -11.895 2.978 -2.105 1.00 98.25 94 TRP A O 1
ATOM 756 N N . GLU A 1 95 ? -14.026 3.629 -2.325 1.00 98.25 95 GLU A N 1
ATOM 757 C CA . GLU A 1 95 ? -13.948 3.881 -3.768 1.00 98.25 95 GLU A CA 1
ATOM 758 C C . GLU A 1 95 ? -12.988 5.041 -4.081 1.00 98.25 95 GLU A C 1
ATOM 760 O O . GLU A 1 95 ? -12.106 4.913 -4.934 1.00 98.25 95 GLU A O 1
ATOM 765 N N . LYS A 1 96 ? -13.084 6.154 -3.335 1.00 97.88 96 LYS A N 1
ATOM 766 C CA . LYS A 1 96 ? -12.130 7.265 -3.472 1.00 97.88 96 LYS A CA 1
ATOM 767 C C . LYS A 1 96 ? -10.733 6.864 -3.020 1.00 97.88 96 LYS A C 1
ATOM 769 O O . LYS A 1 96 ? -9.767 7.210 -3.700 1.00 97.88 96 LYS A O 1
ATOM 774 N N . THR A 1 97 ? -10.626 6.123 -1.917 1.00 98.31 97 THR A N 1
ATOM 775 C CA . THR A 1 97 ? -9.347 5.583 -1.445 1.00 98.31 97 THR A CA 1
ATOM 776 C C . THR A 1 97 ? -8.698 4.715 -2.519 1.00 98.31 97 THR A C 1
ATOM 778 O O . THR A 1 97 ? -7.547 4.952 -2.870 1.00 98.31 97 THR A O 1
ATOM 781 N N . ASN A 1 98 ? -9.436 3.779 -3.116 1.00 98.62 98 ASN A N 1
ATOM 782 C CA . ASN A 1 98 ? -8.934 2.881 -4.150 1.00 98.62 98 ASN A CA 1
ATOM 783 C C . ASN A 1 98 ? -8.477 3.629 -5.411 1.00 98.62 98 ASN A C 1
ATOM 785 O O . ASN A 1 98 ? -7.363 3.402 -5.890 1.00 98.62 98 ASN A O 1
ATOM 789 N N . GLY A 1 99 ? -9.281 4.582 -5.894 1.00 98.06 99 GLY A N 1
ATOM 790 C CA . GLY A 1 99 ? -8.895 5.436 -7.019 1.00 98.06 99 GLY A CA 1
ATOM 791 C C . GLY A 1 99 ? -7.646 6.278 -6.729 1.00 98.06 99 GLY A C 1
ATOM 792 O O . GLY A 1 99 ? -6.804 6.466 -7.609 1.00 98.06 99 GLY A O 1
ATOM 793 N N . GLY A 1 100 ? -7.490 6.757 -5.492 1.00 97.31 100 GLY A N 1
ATOM 794 C CA . GLY A 1 100 ? -6.274 7.427 -5.029 1.00 97.31 100 GLY A CA 1
ATOM 795 C C . GLY A 1 100 ? -5.065 6.490 -4.976 1.00 97.31 100 GLY A C 1
ATOM 796 O O . GLY A 1 100 ? -3.989 6.863 -5.440 1.00 97.31 100 GLY A O 1
ATOM 797 N N . MET A 1 101 ? -5.247 5.261 -4.485 1.00 97.81 101 MET A N 1
ATOM 798 C CA . MET A 1 101 ? -4.186 4.252 -4.397 1.00 97.81 101 MET A CA 1
ATOM 799 C C . MET A 1 101 ? -3.644 3.863 -5.772 1.00 97.81 101 MET A C 1
ATOM 801 O O . MET A 1 101 ? -2.433 3.717 -5.918 1.00 97.81 101 MET A O 1
ATOM 805 N N . LEU A 1 102 ? -4.504 3.751 -6.789 1.00 97.38 102 LEU A N 1
ATOM 806 C CA . LEU A 1 102 ? -4.052 3.474 -8.154 1.00 97.38 102 LEU A CA 1
ATOM 807 C C . LEU A 1 102 ? -3.180 4.612 -8.703 1.00 97.38 102 LEU A C 1
ATOM 809 O O . LEU A 1 102 ? -2.084 4.363 -9.197 1.00 97.38 102 LEU A O 1
ATOM 813 N N . LYS A 1 103 ? -3.627 5.866 -8.552 1.00 96.06 103 LYS A N 1
ATOM 814 C CA . LYS A 1 103 ? -2.857 7.045 -8.988 1.00 96.06 103 LYS A CA 1
ATOM 815 C C . LYS A 1 103 ? -1.520 7.159 -8.258 1.00 96.06 103 LYS A C 1
ATOM 817 O O . LYS A 1 103 ? -0.513 7.506 -8.870 1.00 96.06 103 LYS A O 1
ATOM 822 N N . LEU A 1 104 ? -1.510 6.856 -6.960 1.00 94.25 104 LEU A N 1
ATOM 823 C CA . LEU A 1 104 ? -0.294 6.819 -6.154 1.00 94.25 104 LEU A CA 1
ATOM 824 C C . LEU A 1 104 ? 0.658 5.730 -6.655 1.00 94.25 104 LEU A C 1
ATOM 826 O O . LEU A 1 104 ? 1.837 6.007 -6.843 1.00 94.25 104 LEU A O 1
ATOM 830 N N . TYR A 1 105 ? 0.159 4.522 -6.932 1.00 95.31 105 TYR A N 1
ATOM 831 C CA . TYR A 1 105 ? 0.973 3.437 -7.482 1.00 95.31 105 TYR A CA 1
ATOM 832 C C . TYR A 1 105 ? 1.584 3.813 -8.839 1.00 95.31 105 TYR A C 1
ATOM 834 O O . TYR A 1 105 ? 2.774 3.608 -9.071 1.00 95.31 105 TYR A O 1
ATOM 842 N N . GLU A 1 106 ? 0.808 4.427 -9.729 1.00 93.19 106 GLU A N 1
ATOM 843 C CA . GLU A 1 106 ? 1.332 4.917 -11.004 1.00 93.19 106 GLU A CA 1
ATOM 844 C C . GLU A 1 106 ? 2.424 5.979 -10.813 1.00 93.19 106 GLU A C 1
ATOM 846 O O . GLU A 1 106 ? 3.476 5.893 -11.447 1.00 93.19 106 GLU A O 1
ATOM 851 N N . GLY A 1 107 ? 2.192 6.973 -9.951 1.00 90.19 107 GLY A N 1
ATOM 852 C CA . GLY A 1 107 ? 3.092 8.114 -9.760 1.00 90.19 107 GLY A CA 1
ATOM 853 C C . GLY A 1 107 ? 4.365 7.798 -8.974 1.00 90.19 107 GLY A C 1
ATOM 854 O O . GLY A 1 107 ? 5.448 8.223 -9.373 1.00 90.19 107 GLY A O 1
ATOM 855 N N . GLU A 1 108 ? 4.244 7.045 -7.882 1.00 90.50 108 GLU A N 1
ATOM 856 C CA . GLU A 1 108 ? 5.335 6.784 -6.933 1.00 90.50 108 GLU A CA 1
ATOM 857 C C . GLU A 1 108 ? 6.002 5.418 -7.132 1.00 90.50 108 GLU A C 1
ATOM 859 O O . GLU A 1 108 ? 7.094 5.191 -6.621 1.00 90.50 108 GLU A O 1
ATOM 864 N N . VAL A 1 109 ? 5.397 4.517 -7.913 1.00 91.56 109 VAL A N 1
ATOM 865 C CA . VAL A 1 109 ? 6.038 3.253 -8.303 1.00 91.56 109 VAL A CA 1
ATOM 866 C C . VAL A 1 109 ? 6.359 3.278 -9.787 1.00 91.56 109 VAL A C 1
ATOM 868 O O . VAL A 1 109 ? 7.524 3.418 -10.146 1.00 91.56 109 VAL A O 1
ATOM 871 N N . LEU A 1 110 ? 5.354 3.184 -10.662 1.00 91.75 110 LEU A N 1
ATOM 872 C CA . LEU A 1 110 ? 5.581 2.917 -12.091 1.00 91.75 110 LEU A CA 1
ATOM 873 C C . LEU A 1 110 ? 6.340 4.037 -12.822 1.00 91.75 110 LEU A C 1
ATOM 875 O O . LEU A 1 110 ? 7.109 3.759 -13.740 1.00 91.75 110 LEU A O 1
ATOM 879 N N . LYS A 1 111 ? 6.149 5.294 -12.410 1.00 88.06 111 LYS A N 1
ATOM 880 C CA . LYS A 1 111 ? 6.813 6.472 -12.992 1.00 88.06 111 LYS A CA 1
ATOM 881 C C . LYS A 1 111 ? 8.106 6.875 -12.272 1.00 88.06 111 LYS A C 1
ATOM 883 O O . LYS A 1 111 ? 8.685 7.910 -12.596 1.00 88.06 111 LYS A O 1
ATOM 888 N N . LYS A 1 112 ? 8.600 6.078 -11.316 1.00 86.06 112 LYS A N 1
ATOM 889 C CA . LYS A 1 112 ? 9.858 6.355 -10.603 1.00 86.06 112 LYS A CA 1
ATOM 890 C C . LYS A 1 112 ? 10.961 5.419 -11.071 1.00 86.06 112 LYS A C 1
ATOM 892 O O . LYS A 1 112 ? 11.025 4.265 -10.655 1.00 86.06 112 LYS A O 1
ATOM 897 N N . LEU A 1 113 ? 11.889 5.939 -11.876 1.00 85.50 113 LEU A N 1
ATOM 898 C CA . LEU A 1 113 ? 13.026 5.157 -12.373 1.00 85.50 113 LEU A CA 1
ATOM 899 C C . LEU A 1 113 ? 13.791 4.413 -11.255 1.00 85.50 113 LEU A C 1
ATOM 901 O O . LEU A 1 113 ? 13.996 3.213 -11.426 1.00 85.50 113 LEU A O 1
ATOM 905 N N . PRO A 1 114 ? 14.133 5.021 -10.096 1.00 87.62 114 PRO A N 1
ATOM 906 C CA . PRO A 1 114 ? 14.828 4.300 -9.023 1.00 87.62 114 PRO A CA 1
ATOM 907 C C . PRO A 1 114 ? 14.072 3.073 -8.490 1.00 87.62 114 PRO A C 1
ATOM 909 O O . PRO A 1 114 ? 14.702 2.138 -7.998 1.00 87.62 114 PRO A O 1
ATOM 912 N N . VAL A 1 115 ? 12.740 3.064 -8.612 1.00 89.69 115 VAL A N 1
ATOM 913 C CA . VAL A 1 115 ? 11.866 1.977 -8.159 1.00 89.69 115 VAL A CA 1
ATOM 914 C C . VAL A 1 115 ? 11.735 0.898 -9.237 1.00 89.69 115 VAL A C 1
ATOM 916 O O . VAL A 1 115 ? 11.886 -0.287 -8.938 1.00 89.69 115 VAL A O 1
ATOM 919 N N . ILE A 1 116 ? 11.488 1.280 -10.499 1.00 90.31 116 ILE A N 1
ATOM 920 C CA . ILE A 1 116 ? 11.202 0.308 -11.574 1.00 90.31 116 ILE A CA 1
ATOM 921 C C . ILE A 1 116 ? 12.437 -0.178 -12.321 1.00 90.31 116 ILE A C 1
ATOM 923 O O . ILE A 1 116 ? 12.328 -1.185 -13.005 1.00 90.31 116 ILE A O 1
ATOM 927 N N . GLN A 1 117 ? 13.606 0.459 -12.189 1.00 87.62 117 GLN A N 1
ATOM 928 C CA . GLN A 1 117 ? 14.826 0.125 -12.952 1.00 87.62 117 GLN A CA 1
ATOM 929 C C . GLN A 1 117 ? 15.238 -1.360 -12.913 1.00 87.62 117 GLN A C 1
ATOM 931 O O . GLN A 1 117 ? 15.984 -1.819 -13.776 1.00 87.62 117 GLN A O 1
ATOM 936 N N . HIS A 1 118 ? 14.754 -2.128 -11.933 1.00 87.75 118 HIS A N 1
ATOM 937 C CA . HIS A 1 118 ? 15.002 -3.566 -11.808 1.00 87.75 118 HIS A CA 1
ATOM 938 C C . HIS A 1 118 ? 13.916 -4.465 -12.434 1.00 87.75 118 HIS A C 1
ATOM 940 O O . HIS A 1 118 ? 14.025 -5.693 -12.360 1.00 87.75 118 HIS A O 1
ATOM 946 N N . LEU A 1 119 ? 12.884 -3.892 -13.060 1.00 90.94 119 LEU A N 1
ATOM 947 C CA . LEU A 1 119 ? 11.858 -4.622 -13.800 1.00 90.94 119 LEU A CA 1
ATOM 948 C C . LEU A 1 119 ? 12.494 -5.307 -15.013 1.00 90.94 119 LEU A C 1
ATOM 950 O O . LEU A 1 119 ? 13.140 -4.677 -15.849 1.00 90.94 119 LEU A O 1
ATOM 954 N N . ARG A 1 120 ? 12.320 -6.627 -15.099 1.00 89.06 120 ARG A N 1
ATOM 955 C CA . ARG A 1 120 ? 12.913 -7.437 -16.164 1.00 89.06 120 ARG A CA 1
ATOM 956 C C . ARG A 1 120 ? 11.952 -7.587 -17.333 1.00 89.06 120 ARG A C 1
ATOM 958 O O . ARG A 1 120 ? 10.781 -7.902 -17.140 1.00 89.06 120 ARG A O 1
ATOM 965 N N . PHE A 1 121 ? 12.497 -7.469 -18.538 1.00 89.44 121 PHE A N 1
ATOM 966 C CA . PHE A 1 121 ? 11.803 -7.769 -19.785 1.00 89.44 121 PHE A CA 1
ATOM 967 C C . PHE A 1 121 ? 12.345 -9.067 -20.377 1.00 89.44 121 PHE A C 1
ATOM 969 O O . PHE A 1 121 ? 13.543 -9.353 -20.306 1.00 89.44 121 PHE A O 1
ATOM 976 N N . GLY A 1 122 ? 11.448 -9.874 -20.927 1.00 88.12 122 GLY A N 1
ATOM 977 C CA . GLY A 1 122 ? 11.759 -11.200 -21.451 1.00 88.12 122 GLY A CA 1
ATOM 978 C C . GLY A 1 122 ? 10.741 -11.622 -22.499 1.00 88.12 122 GLY A C 1
ATOM 979 O O . GLY A 1 122 ? 10.032 -10.791 -23.051 1.00 88.12 122 GLY A O 1
ATOM 980 N N . THR A 1 123 ? 10.637 -12.921 -22.764 1.00 91.12 123 THR A N 1
ATOM 981 C CA . THR A 1 123 ? 9.716 -13.439 -23.788 1.00 91.12 123 THR A CA 1
ATOM 982 C C . THR A 1 123 ? 8.241 -13.274 -23.414 1.00 91.12 123 THR A C 1
ATOM 984 O O . THR A 1 123 ? 7.428 -13.000 -24.288 1.00 91.12 123 THR A O 1
ATOM 987 N N . LEU A 1 124 ? 7.893 -13.401 -22.127 1.00 91.81 124 LEU A N 1
ATOM 988 C CA . LEU A 1 124 ? 6.517 -13.223 -21.636 1.00 91.81 124 LEU A CA 1
ATOM 989 C C . LEU A 1 124 ? 6.104 -11.752 -21.519 1.00 91.81 124 LEU A C 1
ATOM 991 O O . LEU A 1 124 ? 4.928 -11.429 -21.651 1.00 91.81 124 LEU A O 1
ATOM 995 N N . PHE A 1 125 ? 7.067 -10.870 -21.256 1.00 87.94 125 PHE A N 1
ATOM 996 C CA . PHE A 1 125 ? 6.840 -9.435 -21.125 1.00 87.94 125 PHE A CA 1
ATOM 997 C C . PHE A 1 125 ? 7.891 -8.678 -21.948 1.00 87.94 125 PHE A C 1
ATOM 999 O O . PHE A 1 125 ? 8.905 -8.229 -21.399 1.00 87.94 125 PHE A O 1
ATOM 1006 N N . PRO A 1 126 ? 7.717 -8.636 -23.283 1.00 86.75 126 PRO A N 1
ATOM 1007 C CA . PRO A 1 126 ? 8.699 -8.055 -24.186 1.00 86.75 126 PRO A CA 1
ATOM 1008 C C . PRO A 1 126 ? 8.579 -6.531 -24.211 1.00 86.75 126 PRO A C 1
ATOM 1010 O O . PRO A 1 126 ? 7.487 -5.996 -24.370 1.00 86.75 126 PRO A O 1
ATOM 1013 N N . CYS A 1 127 ? 9.714 -5.830 -24.128 1.00 85.50 127 CYS A N 1
ATOM 1014 C CA . CYS A 1 127 ? 9.791 -4.371 -24.264 1.00 85.50 127 CYS A CA 1
ATOM 1015 C C . CYS A 1 127 ? 9.710 -3.947 -25.739 1.00 85.50 127 CYS A C 1
ATOM 1017 O O . CYS A 1 127 ? 10.676 -3.471 -26.332 1.00 85.50 127 CYS A O 1
ATOM 1019 N N . THR A 1 128 ? 8.566 -4.231 -26.362 1.00 85.06 128 THR A N 1
ATOM 1020 C CA . THR A 1 128 ? 8.283 -3.968 -27.785 1.00 85.06 128 THR A CA 1
ATOM 1021 C C . THR A 1 128 ? 7.166 -2.949 -27.982 1.00 85.06 128 THR A C 1
ATOM 1023 O O . THR A 1 128 ? 6.726 -2.733 -29.107 1.00 85.06 128 THR A O 1
ATOM 1026 N N . TRP A 1 129 ? 6.663 -2.351 -26.902 1.00 80.44 129 TRP A N 1
ATOM 1027 C CA . TRP A 1 129 ? 5.638 -1.319 -26.983 1.00 80.44 129 TRP A CA 1
ATOM 1028 C C . TRP A 1 129 ? 6.243 0.036 -27.348 1.00 80.44 129 TRP A C 1
ATOM 1030 O O . TRP A 1 129 ? 7.386 0.353 -27.017 1.00 80.44 129 TRP A O 1
ATOM 1040 N N . THR A 1 130 ? 5.429 0.863 -27.993 1.00 81.12 130 THR A N 1
ATOM 1041 C CA . THR A 1 130 ? 5.706 2.287 -28.155 1.00 81.12 130 THR A CA 1
ATOM 1042 C C . THR A 1 130 ? 5.252 3.013 -26.888 1.00 81.12 130 THR A C 1
ATOM 1044 O O . THR A 1 130 ? 4.125 2.773 -26.443 1.00 81.12 130 THR A O 1
ATOM 1047 N N . PRO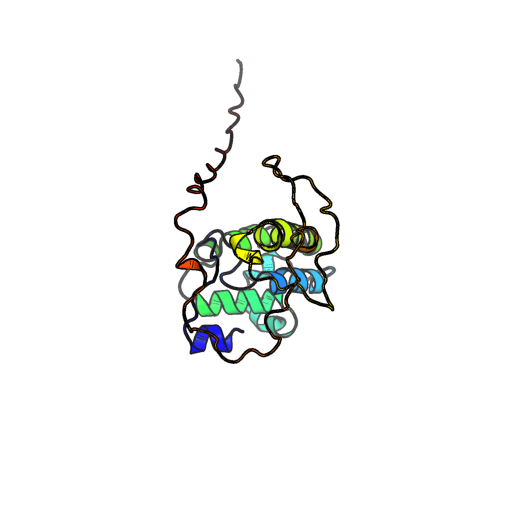 A 1 131 ? 6.090 3.869 -26.274 1.00 79.31 131 PRO A N 1
ATOM 1048 C CA . PRO A 1 131 ? 5.663 4.693 -25.148 1.00 79.31 131 PRO A CA 1
ATOM 1049 C C . PRO A 1 131 ? 4.390 5.480 -25.486 1.00 79.31 131 PRO A C 1
ATOM 1051 O O . PRO A 1 131 ? 4.302 6.092 -26.547 1.00 79.31 131 PRO A O 1
ATOM 1054 N N . SER A 1 132 ? 3.399 5.458 -24.591 1.00 77.75 132 SER A N 1
ATOM 1055 C CA . SER A 1 132 ? 2.129 6.180 -24.770 1.00 77.75 132 SER A CA 1
ATOM 1056 C C . SER A 1 132 ? 2.223 7.674 -24.440 1.00 77.75 132 SER A C 1
ATOM 1058 O O . SER A 1 132 ? 1.280 8.417 -24.699 1.00 77.75 132 SER A O 1
ATOM 1060 N N . HIS A 1 133 ? 3.339 8.106 -23.852 1.00 74.69 133 HIS A N 1
ATOM 1061 C CA . HIS A 1 133 ? 3.630 9.489 -23.494 1.00 74.69 133 HIS A CA 1
ATOM 1062 C C . HIS A 1 133 ? 5.036 9.853 -23.968 1.00 74.69 133 HIS A C 1
ATOM 1064 O O . HIS A 1 133 ? 5.939 9.013 -23.934 1.00 74.69 133 HIS A O 1
ATOM 1070 N N . GLU A 1 134 ? 5.208 11.103 -24.391 1.00 77.69 134 GLU A N 1
ATOM 1071 C CA . GLU A 1 134 ? 6.529 11.691 -24.605 1.00 77.69 134 GLU A CA 1
ATOM 1072 C C . GLU A 1 134 ? 7.226 11.904 -23.257 1.00 77.69 134 GLU A C 1
ATOM 1074 O O . GLU A 1 134 ? 6.566 12.014 -22.221 1.00 77.69 134 GLU A O 1
ATOM 1079 N N . ALA A 1 135 ? 8.559 11.922 -23.250 1.00 72.00 135 ALA A N 1
ATOM 1080 C CA . ALA A 1 135 ? 9.291 12.202 -22.025 1.00 72.00 135 ALA A CA 1
ATOM 1081 C C . ALA A 1 135 ? 9.134 13.681 -21.647 1.00 72.00 135 ALA A C 1
ATOM 1083 O O . ALA A 1 135 ? 9.285 14.562 -22.493 1.00 72.00 135 ALA A O 1
ATOM 1084 N N . ASP A 1 136 ? 8.880 13.954 -20.366 1.00 70.31 136 ASP A N 1
ATOM 1085 C CA . ASP A 1 136 ? 8.690 15.320 -19.854 1.00 70.31 136 ASP A CA 1
ATOM 1086 C C . ASP A 1 136 ? 9.931 16.214 -20.054 1.00 70.31 136 ASP A C 1
ATOM 1088 O O . ASP A 1 136 ? 9.823 17.438 -20.107 1.00 70.31 136 ASP A O 1
ATOM 1092 N N . ASP A 1 137 ? 11.117 15.613 -20.177 1.00 75.25 137 ASP A N 1
ATOM 1093 C CA . ASP A 1 137 ? 12.391 16.289 -20.444 1.00 75.25 137 ASP A CA 1
ATOM 1094 C C . ASP A 1 137 ? 12.710 16.432 -21.947 1.00 75.25 137 ASP A C 1
ATOM 1096 O O . ASP A 1 137 ? 13.782 16.919 -22.312 1.00 75.25 137 ASP A O 1
ATOM 1100 N N . GLY A 1 138 ? 11.793 16.009 -22.824 1.00 73.75 138 GLY A N 1
ATOM 1101 C CA . GLY A 1 138 ? 11.972 15.997 -24.275 1.00 73.75 138 GLY A CA 1
ATOM 1102 C C .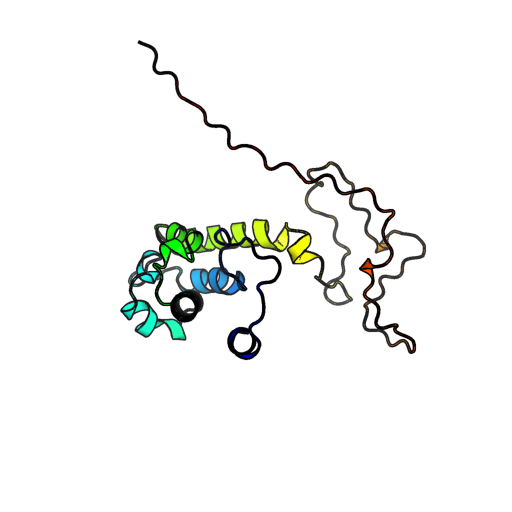 GLY A 1 138 ? 12.913 14.901 -24.786 1.00 73.75 138 GLY A C 1
ATOM 1103 O O . GLY A 1 138 ? 13.245 14.890 -25.975 1.00 73.75 138 GLY A O 1
ATOM 1104 N N . SER A 1 139 ? 13.363 13.979 -23.927 1.00 69.56 139 SER A N 1
ATOM 1105 C CA . SER A 1 139 ? 14.174 12.841 -24.357 1.00 69.56 139 SER A CA 1
ATOM 1106 C C . SER A 1 139 ? 13.362 11.879 -25.232 1.00 69.56 139 SER A C 1
ATOM 1108 O O . SER A 1 139 ? 12.184 11.603 -25.011 1.00 69.56 139 SER A O 1
ATOM 1110 N N . THR A 1 140 ? 13.993 11.356 -26.283 1.00 65.50 140 THR A N 1
ATOM 1111 C CA . THR A 1 140 ? 13.371 10.343 -27.141 1.00 65.50 140 THR A CA 1
ATOM 1112 C C . THR A 1 140 ? 13.780 8.962 -26.650 1.00 65.50 140 THR A C 1
ATOM 1114 O O . THR A 1 140 ? 14.966 8.631 -26.637 1.00 65.50 140 THR A O 1
ATOM 1117 N N . TYR A 1 141 ? 12.803 8.133 -26.279 1.00 62.94 141 TYR A N 1
ATOM 1118 C CA . TYR A 1 141 ? 13.062 6.723 -26.007 1.00 62.94 141 TYR A CA 1
ATOM 1119 C C . TYR A 1 141 ? 13.433 6.005 -27.309 1.00 62.94 141 TYR A C 1
ATOM 1121 O O . TYR A 1 141 ? 12.601 5.853 -28.204 1.00 62.94 141 TYR A O 1
ATOM 1129 N N . ILE A 1 142 ? 14.678 5.541 -27.403 1.00 59.69 142 ILE A N 1
ATOM 1130 C CA . ILE A 1 142 ? 15.128 4.629 -28.455 1.00 59.69 142 ILE A CA 1
ATOM 1131 C C . ILE A 1 142 ? 15.131 3.224 -27.839 1.00 59.69 142 ILE A C 1
ATOM 1133 O O . ILE A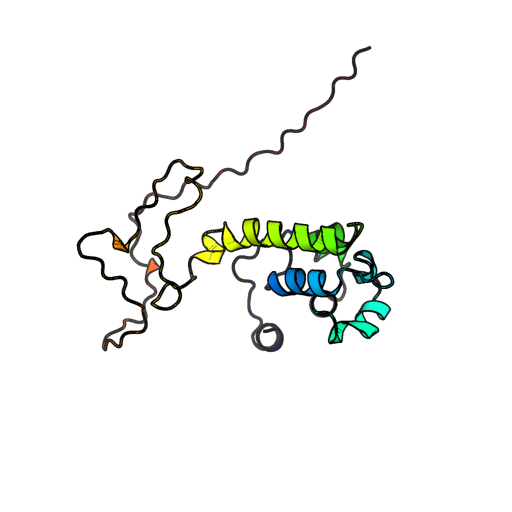 1 142 ? 15.935 2.967 -26.938 1.00 59.69 142 ILE A O 1
ATOM 1137 N N . PRO A 1 143 ? 14.236 2.307 -28.260 1.00 56.03 143 PRO A N 1
ATOM 1138 C CA . PRO A 1 143 ? 14.205 0.962 -27.705 1.00 56.03 143 PRO A CA 1
ATOM 1139 C C . PRO A 1 143 ? 15.562 0.283 -27.889 1.00 56.03 143 PRO A C 1
ATOM 1141 O O . PRO A 1 143 ? 16.105 0.269 -28.991 1.00 56.03 143 PRO A O 1
ATOM 1144 N N . VAL A 1 144 ? 16.099 -0.344 -26.839 1.00 53.91 144 VAL A N 1
ATOM 1145 C CA . VAL A 1 144 ? 17.399 -1.046 -26.905 1.00 53.91 144 VAL A CA 1
ATOM 1146 C C . VAL A 1 144 ? 17.400 -2.149 -27.978 1.00 53.91 144 VAL A C 1
ATOM 1148 O O . VAL A 1 144 ? 18.437 -2.462 -28.552 1.00 53.91 144 VAL A O 1
ATOM 1151 N N . SER A 1 145 ? 16.228 -2.693 -28.322 1.00 51.03 145 SER A N 1
ATOM 1152 C CA . SER A 1 145 ? 16.033 -3.647 -29.424 1.00 51.03 145 SER A CA 1
ATOM 1153 C C . SER A 1 145 ? 16.273 -3.066 -30.825 1.00 51.03 145 SER A C 1
ATOM 1155 O O . SER A 1 145 ? 16.393 -3.831 -31.778 1.00 51.03 145 SER A O 1
ATOM 1157 N N . THR A 1 146 ? 16.336 -1.740 -30.969 1.00 46.34 146 THR A N 1
ATOM 1158 C CA . THR A 1 146 ? 16.538 -1.051 -32.256 1.00 46.34 146 THR A CA 1
ATOM 1159 C C . THR A 1 146 ? 18.000 -0.699 -32.535 1.00 46.34 146 THR A C 1
ATOM 1161 O O . THR A 1 146 ? 18.321 -0.293 -33.651 1.00 46.34 146 THR A O 1
ATOM 1164 N N . HIS A 1 147 ? 18.910 -0.898 -31.573 1.00 49.91 147 HIS A N 1
ATOM 1165 C CA . HIS A 1 147 ? 20.339 -0.717 -31.809 1.00 49.91 147 HIS A CA 1
ATOM 1166 C C . HIS A 1 147 ? 20.916 -1.909 -32.604 1.00 49.91 147 HIS A C 1
ATOM 1168 O O . HIS A 1 147 ? 20.784 -3.066 -32.191 1.00 49.91 147 HIS A O 1
ATOM 1174 N N . PRO A 1 148 ? 21.587 -1.668 -33.747 1.00 45.75 148 PRO A N 1
ATOM 1175 C CA . PRO A 1 148 ? 22.279 -2.725 -34.477 1.00 45.75 148 PRO A CA 1
ATOM 1176 C C . PRO A 1 148 ? 23.357 -3.367 -33.587 1.00 45.75 148 PRO A C 1
ATOM 1178 O O . PRO A 1 148 ? 24.304 -2.699 -33.182 1.00 45.75 148 PRO A O 1
ATOM 1181 N N . GLY A 1 149 ? 23.215 -4.659 -33.274 1.00 54.16 149 GLY A N 1
ATOM 1182 C CA . GLY A 1 149 ? 24.187 -5.427 -32.479 1.00 54.16 149 GLY A CA 1
ATOM 1183 C C . GLY A 1 149 ? 23.809 -5.686 -31.015 1.00 54.16 149 GLY A C 1
ATOM 1184 O O . GLY A 1 149 ? 24.501 -6.456 -30.351 1.00 54.16 149 GLY A O 1
ATOM 1185 N N . THR A 1 150 ? 22.705 -5.133 -30.502 1.00 46.81 150 THR A N 1
ATOM 1186 C CA . THR A 1 150 ? 22.223 -5.414 -29.138 1.00 46.81 150 THR A CA 1
ATOM 1187 C C . THR A 1 150 ? 21.103 -6.449 -29.157 1.00 46.81 150 THR A C 1
ATOM 1189 O O . THR A 1 150 ? 19.921 -6.141 -29.292 1.00 46.81 150 THR A O 1
ATOM 1192 N N . GLY A 1 151 ? 21.471 -7.719 -28.989 1.00 47.59 151 GLY A N 1
ATOM 1193 C CA . GLY A 1 151 ? 20.497 -8.747 -28.635 1.00 47.59 151 GLY A CA 1
ATOM 1194 C C . GLY A 1 151 ? 19.911 -8.452 -27.252 1.00 47.59 151 GLY A C 1
ATOM 1195 O O . GLY A 1 151 ? 20.659 -8.239 -26.298 1.00 47.59 151 GLY A O 1
A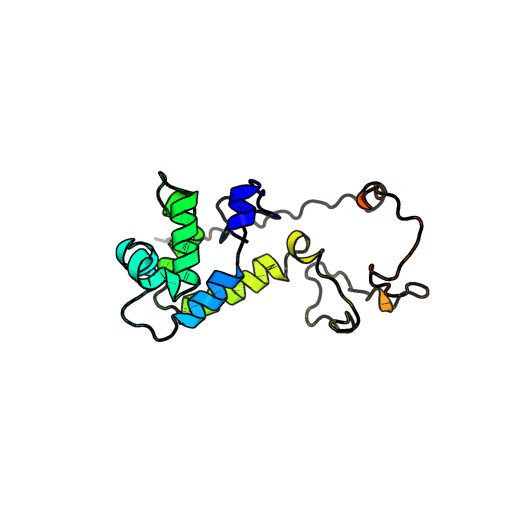TOM 1196 N N . VAL A 1 152 ? 18.582 -8.458 -27.119 1.00 45.44 152 VAL A N 1
ATOM 1197 C CA . VAL A 1 152 ? 17.912 -8.438 -25.810 1.00 45.44 152 VAL A CA 1
ATOM 1198 C C . VAL A 1 152 ? 18.213 -9.772 -25.128 1.00 45.44 152 VAL A C 1
ATOM 1200 O O . VAL A 1 152 ? 17.502 -10.760 -25.306 1.00 45.44 152 VAL A O 1
ATOM 1203 N N . ARG A 1 153 ? 19.330 -9.845 -24.400 1.00 43.00 153 ARG A N 1
ATOM 1204 C CA . ARG A 1 153 ? 19.723 -11.057 -23.687 1.00 43.00 153 ARG A CA 1
ATOM 1205 C C . ARG A 1 153 ? 19.046 -11.053 -22.323 1.00 43.00 153 ARG A C 1
ATOM 1207 O O . ARG A 1 153 ? 19.409 -10.276 -21.445 1.00 43.00 153 ARG A O 1
ATOM 1214 N N . ALA A 1 154 ? 18.060 -11.931 -22.144 1.00 41.25 154 ALA A N 1
ATOM 1215 C CA . ALA A 1 154 ? 17.558 -12.252 -20.815 1.00 41.25 154 ALA A CA 1
ATOM 1216 C C . ALA A 1 154 ? 18.748 -12.758 -19.964 1.00 41.25 154 ALA A C 1
ATOM 1218 O O . ALA A 1 154 ? 19.461 -13.651 -20.428 1.00 41.25 154 ALA A O 1
ATOM 1219 N N . PRO A 1 155 ? 18.986 -12.236 -18.745 1.00 43.09 155 PRO A N 1
ATOM 1220 C CA . PRO A 1 155 ? 20.183 -12.542 -17.945 1.00 43.09 155 PRO A CA 1
ATOM 1221 C C . PRO A 1 155 ? 20.359 -14.011 -17.527 1.00 43.09 155 PRO A C 1
ATOM 1223 O O . PRO A 1 155 ? 21.333 -14.332 -16.860 1.00 43.09 155 PRO A O 1
ATOM 1226 N N . ASN A 1 156 ? 19.426 -14.896 -17.883 1.00 39.31 156 ASN A N 1
ATOM 1227 C CA . ASN A 1 156 ? 19.388 -16.282 -17.422 1.00 39.31 156 ASN A CA 1
ATOM 1228 C C . ASN A 1 156 ? 19.710 -17.287 -18.543 1.00 39.31 156 ASN A C 1
ATOM 1230 O O . ASN A 1 156 ? 19.216 -18.408 -18.525 1.00 39.31 156 ASN A O 1
ATOM 1234 N N . PHE A 1 157 ? 20.503 -16.885 -19.537 1.00 37.25 157 PHE A N 1
ATOM 1235 C CA . PHE A 1 157 ? 21.083 -17.818 -20.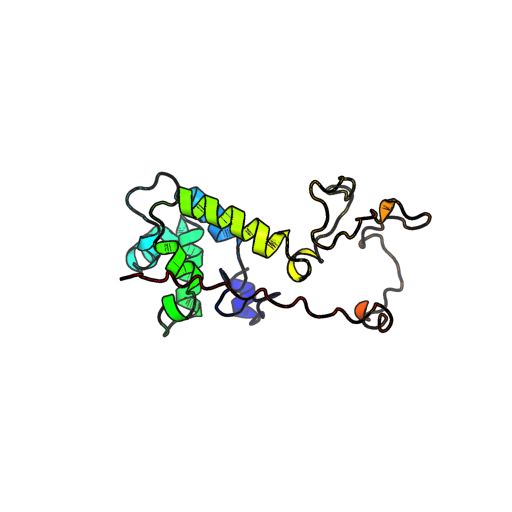503 1.00 37.25 157 PHE A CA 1
ATOM 1236 C C . PHE A 1 157 ? 22.515 -18.130 -20.059 1.00 37.25 157 PHE A C 1
ATOM 1238 O O . PHE A 1 157 ? 23.363 -17.235 -20.121 1.00 37.25 157 PHE A O 1
ATOM 1245 N N . ASP A 1 158 ? 22.730 -19.356 -19.570 1.00 45.38 158 ASP A N 1
ATOM 1246 C CA . ASP A 1 158 ? 23.962 -19.852 -18.944 1.00 45.38 158 ASP A CA 1
ATOM 1247 C C . ASP A 1 158 ? 25.247 -19.345 -19.616 1.00 45.38 158 ASP A C 1
ATOM 1249 O O . ASP A 1 158 ? 25.412 -19.400 -20.838 1.00 45.38 158 ASP A O 1
ATOM 1253 N N . LEU A 1 159 ? 26.175 -18.859 -18.791 1.00 39.09 159 LEU A N 1
ATOM 1254 C CA . LEU A 1 159 ? 27.535 -18.510 -19.185 1.00 39.09 159 LEU A CA 1
ATOM 1255 C C . LEU A 1 159 ? 28.472 -18.801 -18.014 1.00 39.09 159 LEU A C 1
ATOM 1257 O O . LEU A 1 159 ? 28.426 -18.129 -16.983 1.00 39.09 159 LEU A O 1
ATOM 1261 N N . GLU A 1 160 ? 29.349 -19.785 -18.189 1.00 32.38 160 GLU A N 1
ATOM 1262 C CA . GLU A 1 160 ? 30.562 -19.889 -17.384 1.00 32.38 160 GLU A CA 1
ATOM 1263 C C . GLU A 1 160 ? 31.350 -18.567 -17.483 1.00 32.38 160 GLU A C 1
ATOM 1265 O O . GLU A 1 160 ? 31.541 -18.032 -18.576 1.00 32.38 160 GLU A O 1
ATOM 1270 N N . GLY A 1 161 ? 31.790 -18.027 -16.338 1.00 44.12 161 GLY A N 1
ATOM 1271 C CA . GLY A 1 161 ? 32.659 -16.841 -16.280 1.00 44.12 161 GLY A CA 1
ATOM 1272 C C . GLY A 1 161 ? 32.051 -15.549 -15.715 1.00 44.12 161 GLY A C 1
ATOM 1273 O O . GLY A 1 161 ? 32.610 -14.475 -15.938 1.00 44.12 161 GLY A O 1
ATOM 1274 N N . VAL A 1 162 ? 30.941 -15.598 -14.969 1.00 42.38 162 VAL A N 1
ATOM 1275 C CA . VAL A 1 162 ? 30.379 -14.395 -14.322 1.00 42.38 162 VAL A CA 1
ATOM 1276 C C . VAL A 1 162 ? 31.280 -13.921 -13.172 1.00 42.38 162 VAL A C 1
ATOM 1278 O O . VAL A 1 162 ? 31.387 -14.562 -12.128 1.00 42.38 162 VAL A O 1
ATOM 1281 N N . SER A 1 163 ? 31.920 -12.765 -13.360 1.00 47.09 163 SER A N 1
ATOM 1282 C CA . SER A 1 163 ? 32.620 -12.032 -12.301 1.00 47.09 163 SER A CA 1
ATOM 1283 C C . SER A 1 163 ? 31.618 -11.460 -11.294 1.00 47.09 163 SER A C 1
ATOM 1285 O O . SER A 1 163 ? 30.652 -10.807 -11.678 1.00 47.09 163 SER A O 1
ATOM 1287 N N . ALA A 1 164 ? 31.876 -11.646 -9.998 1.00 43.12 164 ALA A N 1
ATOM 1288 C CA . ALA A 1 164 ? 31.031 -11.186 -8.890 1.00 43.12 164 ALA A CA 1
ATOM 1289 C C . ALA A 1 164 ? 31.054 -9.658 -8.647 1.00 43.12 164 ALA A C 1
ATOM 1291 O O . ALA A 1 164 ? 30.653 -9.195 -7.578 1.00 43.12 164 ALA A O 1
ATOM 1292 N N . LYS A 1 165 ? 31.549 -8.852 -9.594 1.00 39.84 165 LYS A N 1
ATOM 1293 C CA . LYS A 1 165 ? 31.564 -7.391 -9.456 1.00 39.84 165 LYS A CA 1
ATOM 1294 C C . LYS A 1 165 ? 30.282 -6.784 -10.003 1.00 39.84 165 LYS A C 1
ATOM 1296 O O . LYS A 1 165 ? 29.874 -7.050 -11.128 1.00 39.84 165 LYS A O 1
ATOM 1301 N N . ALA A 1 166 ? 29.674 -5.938 -9.182 1.00 38.81 166 ALA A N 1
ATOM 1302 C CA . ALA A 1 166 ? 28.463 -5.230 -9.530 1.00 38.81 166 ALA A CA 1
ATOM 1303 C C . ALA A 1 166 ? 28.707 -4.250 -10.706 1.00 38.81 166 ALA A C 1
ATOM 1305 O O . ALA A 1 166 ? 29.737 -3.571 -10.731 1.00 38.81 166 ALA A O 1
ATOM 1306 N N . PRO A 1 167 ? 27.789 -4.165 -11.685 1.00 47.53 167 PRO A N 1
ATOM 1307 C CA . PRO A 1 167 ? 28.037 -3.516 -12.979 1.00 47.53 167 PRO A CA 1
ATOM 1308 C C . PRO A 1 167 ? 28.156 -1.980 -12.936 1.00 47.53 167 PRO A C 1
ATOM 1310 O O . PRO A 1 167 ? 28.561 -1.373 -13.920 1.00 47.53 167 PRO A O 1
ATOM 1313 N N . TRP A 1 168 ? 27.864 -1.339 -11.804 1.00 52.44 168 TRP A N 1
ATOM 1314 C CA . TRP A 1 168 ? 27.944 0.118 -11.607 1.00 52.44 168 TRP A CA 1
ATOM 1315 C C . TRP A 1 168 ? 29.347 0.652 -11.278 1.00 52.44 168 TRP A C 1
ATOM 1317 O O . TRP A 1 168 ? 29.521 1.855 -11.132 1.00 52.44 168 TRP A O 1
ATOM 1327 N N . VAL A 1 169 ? 30.370 -0.204 -11.196 1.00 42.00 169 VAL A N 1
ATOM 1328 C CA . VAL A 1 169 ? 31.759 0.239 -10.949 1.00 42.00 169 VAL A CA 1
ATOM 1329 C C . VAL A 1 169 ? 32.386 0.925 -12.175 1.00 42.00 169 VAL A C 1
ATOM 1331 O O . VAL A 1 169 ? 33.391 1.611 -12.043 1.00 42.00 169 VAL A O 1
ATOM 1334 N N . ALA A 1 170 ? 31.806 0.777 -13.369 1.00 42.88 170 ALA A N 1
ATOM 1335 C CA . ALA A 1 170 ? 32.412 1.257 -14.609 1.00 42.88 170 ALA A CA 1
ATOM 1336 C C . ALA A 1 170 ? 31.532 2.258 -15.364 1.00 42.88 170 ALA A C 1
ATOM 1338 O O . ALA A 1 170 ? 31.315 2.082 -16.558 1.00 42.88 170 ALA A O 1
ATOM 1339 N N . VAL A 1 171 ? 31.021 3.304 -14.707 1.00 45.72 171 VAL A N 1
ATOM 1340 C CA . VAL A 1 171 ? 30.472 4.450 -15.450 1.00 45.72 171 VAL A CA 1
ATOM 1341 C C . VAL A 1 171 ? 30.751 5.781 -14.744 1.00 45.72 171 VAL A C 1
ATOM 1343 O O . VAL A 1 171 ? 29.852 6.445 -14.250 1.00 45.72 171 VAL A O 1
ATOM 1346 N N . GLU A 1 172 ? 32.017 6.201 -14.727 1.00 41.53 172 GLU A N 1
ATOM 1347 C CA . GLU A 1 172 ? 32.401 7.580 -14.363 1.00 41.53 172 GLU A CA 1
ATOM 1348 C C . GLU A 1 172 ? 32.213 8.581 -15.528 1.00 41.53 172 GLU A C 1
ATOM 1350 O O . GLU A 1 172 ? 32.471 9.771 -15.373 1.00 41.53 172 GLU A O 1
ATOM 1355 N N . THR A 1 173 ? 31.750 8.135 -16.703 1.00 38.62 173 THR A N 1
ATOM 1356 C CA . THR A 1 173 ? 31.657 8.962 -17.925 1.00 38.62 173 THR A CA 1
ATOM 1357 C C . THR A 1 173 ? 30.243 9.214 -18.456 1.00 38.62 173 THR A C 1
ATOM 1359 O O . THR A 1 173 ? 30.103 9.927 -19.450 1.00 38.62 173 THR A O 1
ATOM 1362 N N . LEU A 1 174 ? 29.181 8.726 -17.802 1.00 39.88 174 LEU A N 1
ATOM 1363 C CA . LEU A 1 174 ? 27.838 9.266 -18.050 1.00 39.88 174 LEU A CA 1
ATOM 1364 C C . LEU A 1 174 ? 27.704 10.560 -17.250 1.00 39.88 174 LEU A C 1
ATOM 1366 O O . LEU A 1 174 ? 27.928 10.574 -16.044 1.00 39.88 174 LEU A O 1
ATOM 1370 N N . ALA A 1 175 ? 27.408 11.644 -17.966 1.00 39.06 175 ALA A N 1
ATOM 1371 C CA . ALA A 1 175 ? 27.328 13.003 -17.456 1.00 39.06 175 ALA A CA 1
ATOM 1372 C C . ALA A 1 175 ? 26.660 13.058 -16.078 1.00 39.06 175 ALA A C 1
ATOM 1374 O O . ALA A 1 175 ? 25.570 12.518 -15.902 1.00 39.06 175 ALA A O 1
ATOM 1375 N N . ALA A 1 176 ? 27.323 13.733 -15.134 1.00 38.81 176 ALA A N 1
ATOM 1376 C CA . ALA A 1 176 ? 26.794 14.041 -13.816 1.00 38.81 176 ALA A CA 1
ATOM 1377 C C . ALA A 1 176 ? 25.320 14.450 -13.937 1.00 38.81 176 ALA A C 1
ATOM 1379 O O . ALA A 1 176 ? 24.999 15.497 -14.509 1.00 38.81 176 ALA A O 1
ATOM 1380 N N . THR A 1 177 ? 24.429 13.592 -13.444 1.00 42.38 177 THR A N 1
ATOM 1381 C CA . THR A 1 177 ? 23.011 13.894 -13.294 1.00 42.38 177 THR A CA 1
ATOM 1382 C C . THR A 1 177 ? 22.918 15.157 -12.455 1.00 42.38 177 THR A C 1
ATOM 1384 O O . THR A 1 177 ? 23.246 15.149 -11.273 1.00 42.38 177 THR A O 1
ATOM 1387 N N . LYS A 1 178 ? 22.529 16.270 -13.081 1.00 39.19 178 LYS A N 1
ATOM 1388 C CA . LYS A 1 178 ? 22.085 17.440 -12.331 1.00 39.19 178 LYS A CA 1
ATOM 1389 C C . LYS A 1 178 ? 20.825 17.017 -11.594 1.00 39.19 178 LYS A C 1
ATOM 1391 O O . LYS A 1 178 ? 19.872 16.584 -12.237 1.00 39.19 178 LYS A O 1
ATOM 1396 N N . ASP A 1 179 ? 20.852 17.128 -10.273 1.00 36.84 179 ASP A N 1
ATOM 1397 C CA . ASP A 1 179 ? 19.687 16.896 -9.431 1.00 36.84 179 ASP A CA 1
ATOM 1398 C C . ASP A 1 179 ? 18.484 17.671 -9.977 1.00 36.84 179 ASP A C 1
ATOM 1400 O O . ASP A 1 179 ? 18.551 18.882 -10.221 1.00 36.84 179 ASP A O 1
ATOM 1404 N N . THR A 1 180 ? 17.374 16.967 -10.184 1.00 40.00 180 THR A N 1
ATOM 1405 C CA . THR A 1 180 ? 16.099 17.584 -10.537 1.00 40.00 180 THR A CA 1
ATOM 1406 C C . THR A 1 180 ? 15.663 18.465 -9.369 1.00 40.00 180 THR A C 1
ATOM 1408 O O . THR A 1 180 ? 15.317 17.968 -8.298 1.00 40.00 180 THR A O 1
ATOM 1411 N N . ALA A 1 181 ? 15.690 19.784 -9.557 1.00 34.22 181 ALA A N 1
ATOM 1412 C CA . ALA A 1 181 ? 15.214 20.720 -8.550 1.00 34.22 181 ALA A CA 1
ATOM 1413 C C . ALA A 1 181 ? 13.715 20.490 -8.287 1.00 34.22 181 ALA A C 1
ATOM 1415 O O . ALA A 1 181 ? 12.889 20.560 -9.199 1.00 34.22 181 ALA A O 1
ATOM 1416 N N . MET A 1 182 ? 13.365 20.232 -7.025 1.00 31.36 182 MET A N 1
ATOM 1417 C CA . MET A 1 182 ? 11.979 20.186 -6.559 1.00 31.36 182 MET A CA 1
ATOM 1418 C C . MET A 1 182 ? 11.292 21.525 -6.863 1.00 31.36 182 MET A C 1
ATOM 1420 O O . MET A 1 182 ? 11.782 22.585 -6.472 1.00 31.36 182 MET A O 1
ATOM 1424 N N . SER A 1 183 ? 10.151 21.485 -7.556 1.00 37.72 183 SER A N 1
ATOM 1425 C CA . SER A 1 183 ? 9.344 22.684 -7.807 1.00 37.72 183 SER A CA 1
ATOM 1426 C C . SER A 1 183 ? 8.844 23.276 -6.482 1.00 37.72 183 SER A C 1
ATOM 1428 O O . SER A 1 183 ? 8.225 22.551 -5.700 1.00 37.72 183 SER A O 1
ATOM 1430 N N . PRO A 1 184 ? 9.045 24.578 -6.205 1.00 36.41 184 PRO A N 1
ATOM 1431 C CA . PRO A 1 184 ? 8.447 25.200 -5.034 1.00 36.41 184 PRO A CA 1
ATOM 1432 C C . PRO A 1 184 ? 6.933 25.341 -5.236 1.00 36.41 184 PRO A C 1
ATOM 1434 O O . PRO A 1 184 ? 6.465 25.896 -6.233 1.00 36.41 184 PRO A O 1
ATOM 1437 N N . LEU A 1 185 ? 6.161 24.856 -4.260 1.00 34.34 185 LEU A N 1
ATOM 1438 C CA . LEU A 1 185 ? 4.720 25.083 -4.163 1.00 34.34 185 LEU A CA 1
ATOM 1439 C C . LEU A 1 185 ? 4.441 26.593 -4.166 1.00 34.34 185 LEU A C 1
ATOM 1441 O O . LEU A 1 185 ? 4.850 27.336 -3.272 1.00 34.34 185 LEU A O 1
ATOM 1445 N N . ARG A 1 186 ? 3.745 27.065 -5.202 1.00 33.72 186 ARG A N 1
ATOM 1446 C CA . ARG A 1 186 ? 3.399 28.476 -5.385 1.00 33.72 186 ARG A CA 1
ATOM 1447 C C . ARG A 1 186 ? 2.241 28.834 -4.446 1.00 33.72 186 ARG A C 1
ATOM 1449 O O . ARG A 1 186 ? 1.084 28.575 -4.759 1.00 33.72 186 ARG A O 1
ATOM 1456 N N . HIS A 1 187 ? 2.532 29.454 -3.303 1.00 35.38 187 HIS A N 1
ATOM 1457 C CA . HIS A 1 187 ? 1.499 30.076 -2.469 1.00 35.38 187 HIS A CA 1
ATOM 1458 C C . HIS A 1 187 ? 0.916 31.306 -3.181 1.00 35.38 187 HIS A C 1
ATOM 1460 O O . HIS A 1 187 ? 1.534 32.370 -3.227 1.00 35.38 187 HIS A O 1
ATOM 1466 N N . THR A 1 188 ? -0.300 31.196 -3.711 1.00 34.06 188 THR A N 1
ATOM 1467 C CA . THR A 1 188 ? -1.090 32.365 -4.115 1.00 34.06 188 THR A CA 1
ATOM 1468 C C . THR A 1 188 ? -1.696 33.019 -2.874 1.00 34.06 188 THR A C 1
ATOM 1470 O O . THR A 1 188 ? -2.702 32.547 -2.345 1.00 34.06 188 THR A O 1
ATOM 1473 N N . LYS A 1 189 ? -1.100 34.120 -2.402 1.00 34.75 189 LYS A N 1
ATOM 1474 C CA . LYS A 1 189 ? -1.775 35.047 -1.483 1.00 34.75 189 LYS A CA 1
ATOM 1475 C C . LYS A 1 189 ? -2.867 35.789 -2.263 1.00 34.75 189 LYS A C 1
ATOM 1477 O O . LYS A 1 189 ? -2.553 36.561 -3.164 1.00 34.75 189 LYS A O 1
ATOM 1482 N N . LYS A 1 190 ? -4.139 35.565 -1.917 1.00 36.34 190 LYS A N 1
ATOM 1483 C CA . LYS A 1 190 ? -5.234 36.479 -2.279 1.00 36.34 190 LYS A CA 1
ATOM 1484 C C . LYS A 1 190 ? -4.969 37.822 -1.589 1.00 36.34 190 LYS A C 1
ATOM 1486 O O . LYS A 1 190 ? -4.874 37.858 -0.364 1.00 36.34 190 LYS A O 1
ATOM 1491 N N . LYS A 1 191 ? -4.837 38.901 -2.362 1.00 35.53 191 LYS A N 1
ATOM 1492 C CA . LYS A 1 191 ? -5.023 40.265 -1.851 1.00 35.53 191 LYS A CA 1
ATOM 1493 C C . LYS A 1 191 ? -6.503 40.424 -1.491 1.00 35.53 191 LYS A C 1
ATOM 1495 O O . LYS A 1 191 ? -7.355 40.114 -2.320 1.00 35.53 191 LYS A O 1
ATOM 1500 N N . LEU A 1 192 ? -6.785 40.836 -0.257 1.00 39.41 192 LEU A N 1
ATOM 1501 C CA . LEU A 1 192 ? -8.011 41.563 0.049 1.00 39.41 192 LEU A CA 1
ATOM 1502 C C . LEU A 1 192 ? -7.749 43.013 -0.359 1.00 39.41 192 LEU A C 1
ATOM 1504 O O . LEU A 1 192 ? -6.772 43.593 0.114 1.00 39.41 192 LEU A O 1
ATOM 1508 N N . ASP A 1 193 ? -8.588 43.543 -1.239 1.00 44.97 193 ASP A N 1
ATOM 1509 C CA . ASP A 1 193 ? -8.677 44.976 -1.496 1.00 44.97 193 ASP A CA 1
ATOM 1510 C C . ASP A 1 193 ? -9.803 45.537 -0.605 1.00 44.97 193 ASP A C 1
ATOM 1512 O O . ASP A 1 193 ? -10.878 44.932 -0.513 1.00 44.97 193 ASP A O 1
ATOM 1516 N N . GLU A 1 194 ? -9.497 46.635 0.093 1.00 40.19 194 GLU A N 1
ATOM 1517 C CA . GLU A 1 194 ? -10.462 47.588 0.669 1.00 40.19 194 GLU A CA 1
ATOM 1518 C C . GLU A 1 194 ? -11.115 48.431 -0.434 1.00 40.19 194 GLU A C 1
ATOM 1520 O O . GLU A 1 194 ? -10.423 48.732 -1.438 1.00 40.19 194 GLU A O 1
#